Protein AF-A0A8X6WHA6-F1 (afdb_monomer_lite)

pLDDT: mean 70.82, std 17.51, range [34.38, 96.12]

Structure (mmCIF, N/CA/C/O backbone):
data_AF-A0A8X6WHA6-F1
#
_entry.id   AF-A0A8X6WHA6-F1
#
loop_
_atom_site.group_PDB
_atom_site.id
_atom_site.type_symbol
_atom_site.label_atom_id
_atom_site.label_alt_id
_atom_site.label_comp_id
_atom_site.label_asym_id
_atom_site.label_entity_id
_atom_site.label_seq_id
_atom_site.pdbx_PDB_ins_code
_atom_site.Cartn_x
_atom_site.Cartn_y
_atom_site.Cartn_z
_atom_site.occupancy
_atom_site.B_iso_or_equiv
_atom_site.auth_seq_id
_atom_site.auth_comp_id
_atom_site.auth_asym_id
_atom_site.auth_atom_id
_atom_site.pdbx_PDB_model_num
ATOM 1 N N . MET A 1 1 ? -2.204 -27.130 -0.408 1.00 68.62 1 MET A N 1
ATOM 2 C CA . MET A 1 1 ? -2.724 -26.772 0.927 1.00 68.62 1 MET A CA 1
ATOM 3 C C . MET A 1 1 ? -3.094 -25.310 0.851 1.00 68.62 1 MET A C 1
ATOM 5 O O . MET A 1 1 ? -2.222 -24.532 0.492 1.00 68.62 1 MET A O 1
ATOM 9 N N . ASP A 1 2 ? -4.360 -24.972 1.061 1.00 74.06 2 ASP A N 1
ATOM 10 C CA . ASP A 1 2 ? -4.860 -23.596 0.971 1.00 74.06 2 ASP A CA 1
ATOM 11 C C . ASP A 1 2 ? -5.959 -23.402 2.021 1.00 74.06 2 ASP A C 1
ATOM 13 O O . ASP A 1 2 ? -6.611 -24.383 2.404 1.00 74.06 2 ASP A O 1
ATOM 17 N N . ASP A 1 3 ? -6.143 -22.175 2.505 1.00 74.56 3 ASP A N 1
ATOM 18 C CA . ASP A 1 3 ? -7.215 -21.880 3.450 1.00 74.56 3 ASP A CA 1
ATOM 19 C C . ASP A 1 3 ? -8.581 -21.857 2.734 1.00 74.56 3 ASP A C 1
ATOM 21 O O . ASP A 1 3 ? -8.698 -21.665 1.524 1.00 74.56 3 ASP A O 1
ATOM 25 N N . ASN A 1 4 ? -9.658 -22.146 3.467 1.00 74.44 4 ASN A N 1
ATOM 26 C CA . ASN A 1 4 ? -11.012 -22.112 2.904 1.00 74.44 4 ASN A CA 1
ATOM 27 C C . ASN A 1 4 ? -11.624 -20.703 3.005 1.00 74.44 4 ASN A C 1
ATOM 29 O O . ASN A 1 4 ? -12.818 -20.553 3.284 1.00 74.44 4 ASN A O 1
ATOM 33 N N . VAL A 1 5 ? -10.806 -19.652 2.877 1.00 72.50 5 VAL A N 1
ATOM 34 C CA . VAL A 1 5 ? -11.294 -18.277 3.007 1.00 72.50 5 VAL A CA 1
ATOM 35 C C . VAL A 1 5 ? -12.061 -17.895 1.735 1.00 72.50 5 VAL A C 1
ATOM 37 O O . VAL A 1 5 ? -11.550 -18.065 0.628 1.00 72.50 5 VAL A O 1
ATOM 40 N N . PRO A 1 6 ? -13.287 -17.346 1.847 1.00 74.25 6 PRO A N 1
ATOM 41 C CA . PRO A 1 6 ? -14.060 -16.948 0.677 1.00 74.25 6 PRO A CA 1
ATOM 42 C C . PRO A 1 6 ? -13.332 -15.869 -0.136 1.00 74.25 6 PRO A C 1
ATOM 44 O O . PRO A 1 6 ? -13.200 -14.722 0.300 1.00 74.25 6 PRO A O 1
ATOM 47 N N . CYS A 1 7 ? -12.890 -16.221 -1.343 1.00 74.75 7 CYS A N 1
ATOM 48 C CA . CYS A 1 7 ? -12.322 -15.284 -2.305 1.00 74.75 7 CYS A CA 1
ATOM 49 C C . CYS A 1 7 ? -13.387 -14.896 -3.347 1.00 74.75 7 CYS A C 1
ATOM 51 O O . CYS A 1 7 ? -13.980 -15.783 -3.959 1.00 74.75 7 CYS A O 1
ATOM 53 N N . PRO A 1 8 ? -13.606 -13.600 -3.654 1.00 71.62 8 PRO A N 1
ATOM 54 C CA . PRO A 1 8 ? -14.528 -13.180 -4.719 1.00 71.62 8 PRO A CA 1
ATOM 55 C C . PRO A 1 8 ? -14.180 -13.714 -6.120 1.00 71.62 8 PRO A C 1
ATOM 57 O O . PRO A 1 8 ? -14.992 -13.616 -7.032 1.00 71.62 8 PRO A O 1
ATOM 60 N N . ARG A 1 9 ? -12.965 -14.249 -6.303 1.00 68.81 9 ARG A N 1
ATOM 61 C CA . ARG A 1 9 ? -12.469 -14.848 -7.552 1.00 68.81 9 ARG A CA 1
ATOM 62 C C . ARG A 1 9 ? -12.364 -16.377 -7.485 1.00 68.81 9 ARG A C 1
ATOM 64 O O . ARG A 1 9 ? -11.701 -16.955 -8.336 1.00 68.81 9 ARG A O 1
ATOM 71 N N . ALA A 1 10 ? -12.987 -17.011 -6.489 1.00 76.25 10 ALA A N 1
ATOM 72 C CA . ALA A 1 10 ? -12.868 -18.449 -6.241 1.00 76.25 10 ALA A CA 1
ATOM 73 C C . ALA A 1 10 ? -13.206 -19.307 -7.470 1.00 76.25 10 ALA A C 1
ATOM 75 O O . ALA A 1 10 ? -12.457 -20.221 -7.766 1.00 76.25 10 ALA A O 1
ATOM 76 N N . VAL A 1 11 ? -14.230 -18.939 -8.252 1.00 82.75 11 VAL A N 1
ATOM 77 C CA . VAL A 1 11 ? -14.666 -19.719 -9.428 1.00 82.75 11 VAL A CA 1
ATOM 78 C C . VAL A 1 11 ? -13.556 -19.876 -10.471 1.00 82.75 11 VAL A C 1
ATOM 80 O O . VAL A 1 11 ? -13.255 -20.982 -10.885 1.00 82.75 11 VAL A O 1
ATOM 83 N N . LEU A 1 12 ? -12.877 -18.783 -10.837 1.00 85.75 12 LEU A N 1
ATOM 84 C CA . LEU A 1 12 ? -11.779 -18.834 -11.813 1.00 85.75 12 LEU A CA 1
ATOM 85 C C . LEU A 1 12 ? -10.572 -19.626 -11.297 1.00 85.75 12 LEU A C 1
ATOM 87 O O . LEU A 1 12 ? -9.811 -20.181 -12.082 1.00 85.75 12 LEU A O 1
ATOM 91 N N . ILE A 1 13 ? -10.362 -19.613 -9.981 1.00 84.94 13 ILE A N 1
ATOM 92 C CA . ILE A 1 13 ? -9.273 -20.346 -9.337 1.00 84.94 13 ILE A CA 1
ATOM 93 C C . ILE A 1 13 ? -9.610 -21.837 -9.322 1.00 84.94 13 ILE A C 1
ATOM 95 O O . ILE A 1 13 ? -8.738 -22.640 -9.629 1.00 84.94 13 ILE A O 1
ATOM 99 N N . ASP A 1 14 ? -10.856 -22.202 -9.022 1.00 84.00 14 ASP A N 1
ATOM 100 C CA . ASP A 1 14 ? -11.317 -23.589 -9.049 1.00 84.00 14 ASP A CA 1
ATOM 101 C C . ASP A 1 14 ? -11.249 -24.164 -10.480 1.00 84.00 14 ASP A C 1
ATOM 103 O O . ASP A 1 14 ? -10.668 -25.234 -10.659 1.00 84.00 14 ASP A O 1
ATOM 107 N N . ASP A 1 15 ? -11.698 -23.413 -11.499 1.00 88.31 15 ASP A N 1
ATOM 108 C CA . ASP A 1 15 ? -11.577 -23.799 -12.918 1.00 88.31 15 ASP A CA 1
ATOM 109 C C . ASP A 1 15 ? -10.106 -24.020 -13.322 1.00 88.31 15 ASP A C 1
ATOM 111 O O . ASP A 1 15 ? -9.758 -25.000 -13.981 1.00 88.31 15 ASP A O 1
ATOM 115 N N . PHE A 1 16 ? -9.210 -23.119 -12.901 1.00 89.88 16 PHE A N 1
ATOM 116 C CA . PHE A 1 16 ? -7.776 -23.233 -13.170 1.00 89.88 16 PHE A CA 1
ATOM 117 C C . PHE A 1 16 ? -7.146 -24.448 -12.475 1.00 89.88 16 PHE A C 1
ATOM 119 O O . PHE A 1 16 ? -6.344 -25.158 -13.079 1.00 89.88 16 PHE A O 1
ATOM 126 N N . LEU A 1 17 ? -7.506 -24.704 -11.215 1.00 87.88 17 LEU A N 1
ATOM 127 C CA . LEU A 1 17 ? -7.004 -25.854 -10.460 1.00 87.88 17 LEU A CA 1
ATOM 128 C C . LEU A 1 17 ? -7.457 -27.181 -11.084 1.00 87.88 17 LEU A C 1
ATOM 130 O O . LEU A 1 17 ? -6.677 -28.136 -11.099 1.00 87.88 17 LEU A O 1
ATOM 134 N N . GLU A 1 18 ? -8.675 -27.232 -11.628 1.00 87.38 18 GLU A N 1
ATOM 135 C CA . GLU A 1 18 ? -9.189 -28.388 -12.367 1.00 87.38 18 GLU A CA 1
ATOM 136 C C . GLU A 1 18 ? -8.462 -28.572 -13.710 1.00 87.38 18 GLU A C 1
ATOM 138 O O . GLU A 1 18 ? -8.036 -29.684 -14.027 1.00 87.38 18 GLU A O 1
ATOM 143 N N . MET A 1 19 ? -8.226 -27.487 -14.459 1.00 91.62 19 MET A N 1
ATOM 144 C CA . MET A 1 19 ? -7.482 -27.518 -15.728 1.00 91.62 19 MET A CA 1
ATOM 145 C C . MET A 1 19 ? -6.023 -27.967 -15.567 1.00 91.62 19 MET A C 1
ATOM 147 O O . MET A 1 19 ? -5.525 -28.745 -16.380 1.00 91.62 19 MET A O 1
ATOM 151 N N . GLU A 1 20 ? -5.340 -27.500 -14.523 1.00 92.25 20 GLU A N 1
ATOM 152 C CA . GLU A 1 20 ? -3.955 -27.882 -14.207 1.00 92.25 20 GLU A CA 1
ATOM 153 C C . GLU A 1 20 ? -3.861 -29.239 -13.482 1.00 92.25 20 GLU A C 1
ATOM 155 O O . GLU A 1 20 ? -2.769 -29.685 -13.124 1.00 92.25 20 GLU A O 1
ATOM 160 N N . ASN A 1 21 ? -4.997 -29.916 -13.262 1.00 90.06 21 ASN A N 1
ATOM 161 C CA . ASN A 1 21 ? -5.089 -31.207 -12.578 1.00 90.06 21 ASN A CA 1
ATOM 162 C C . ASN A 1 21 ? -4.432 -31.196 -11.179 1.00 90.06 21 ASN A C 1
ATOM 164 O O . ASN A 1 21 ? -3.798 -32.165 -10.744 1.00 90.06 21 ASN A O 1
ATOM 168 N N . ILE A 1 22 ? -4.569 -30.078 -10.460 1.00 90.12 22 ILE A N 1
ATOM 169 C CA . ILE A 1 22 ? -4.027 -29.899 -9.113 1.00 90.12 22 ILE A CA 1
ATOM 170 C C . ILE A 1 22 ? -5.083 -30.347 -8.104 1.00 90.12 22 ILE A C 1
ATOM 172 O O . ILE A 1 22 ? -6.097 -29.684 -7.887 1.00 90.12 22 ILE A O 1
ATOM 176 N N . GLN A 1 23 ? -4.830 -31.468 -7.428 1.00 83.62 23 GLN A N 1
ATOM 177 C CA . GLN A 1 23 ? -5.747 -31.976 -6.413 1.00 83.62 23 GLN A CA 1
ATOM 178 C C . GLN A 1 23 ? -5.804 -31.043 -5.191 1.00 83.62 23 GLN A C 1
ATOM 180 O O . GLN A 1 23 ? -4.804 -30.818 -4.499 1.00 83.62 23 GLN A O 1
ATOM 185 N N . ARG A 1 24 ? -7.006 -30.554 -4.867 1.00 80.25 24 ARG A N 1
ATOM 186 C CA . ARG A 1 24 ? -7.265 -29.818 -3.625 1.00 80.25 24 ARG A CA 1
ATOM 187 C C . ARG A 1 24 ? -7.456 -30.801 -2.469 1.00 80.25 24 ARG A C 1
ATOM 189 O O . ARG A 1 24 ? -8.353 -31.638 -2.484 1.00 80.25 24 ARG A O 1
ATOM 196 N N . MET A 1 25 ? -6.612 -30.690 -1.448 1.00 79.94 25 MET A N 1
ATOM 197 C CA . MET A 1 25 ? -6.773 -31.438 -0.199 1.00 79.94 25 MET A CA 1
ATOM 198 C C . MET A 1 25 ? -7.878 -30.796 0.659 1.00 79.94 25 MET A C 1
ATOM 200 O O . MET A 1 25 ? -7.857 -29.571 0.816 1.00 79.94 25 MET A O 1
ATOM 204 N N . PRO A 1 26 ? -8.823 -31.571 1.231 1.00 74.31 26 PRO A N 1
ATOM 205 C CA . PRO A 1 26 ? -9.846 -31.027 2.120 1.00 74.31 26 PRO A CA 1
ATOM 206 C C . PRO A 1 26 ? -9.199 -30.512 3.413 1.00 74.31 26 PRO A C 1
ATOM 208 O O . PRO A 1 26 ? -8.500 -31.255 4.101 1.00 74.31 26 PRO A O 1
ATOM 211 N N . TRP A 1 27 ? -9.427 -29.237 3.735 1.00 79.75 27 TRP A N 1
ATOM 212 C CA . TRP A 1 27 ? -8.865 -28.587 4.920 1.00 79.75 27 TRP A CA 1
ATOM 213 C C . TRP A 1 27 ? -9.912 -28.437 6.030 1.00 79.75 27 TRP A C 1
ATOM 215 O O . TRP A 1 27 ? -11.016 -27.958 5.750 1.00 79.75 27 TRP A O 1
ATOM 225 N N . PRO A 1 28 ? -9.601 -28.799 7.287 1.00 76.31 28 PRO A N 1
ATOM 226 C CA . PRO A 1 28 ? -10.497 -28.537 8.406 1.00 76.31 28 PRO A CA 1
ATOM 227 C C . PRO A 1 28 ? -10.642 -27.027 8.656 1.00 76.31 28 PRO A C 1
ATOM 229 O O . PRO A 1 28 ? -9.675 -26.265 8.630 1.00 76.31 28 PRO A O 1
ATOM 232 N N . ALA A 1 29 ? -11.872 -26.572 8.904 1.00 74.38 29 ALA A N 1
ATOM 233 C CA . ALA A 1 29 ? -12.129 -25.178 9.254 1.00 74.38 29 ALA A CA 1
ATOM 234 C C . ALA A 1 29 ? -11.465 -24.823 10.601 1.00 74.38 29 ALA A C 1
ATOM 236 O O . ALA A 1 29 ? -11.501 -25.619 11.535 1.00 74.38 29 ALA A O 1
ATOM 237 N N . ASN A 1 30 ? -10.922 -23.605 10.714 1.00 72.62 30 ASN A N 1
ATOM 238 C CA . ASN A 1 30 ? -10.270 -23.066 11.920 1.00 72.62 30 ASN A CA 1
ATOM 239 C C . ASN A 1 30 ? -8.971 -23.767 12.368 1.00 72.62 30 ASN A C 1
ATOM 241 O O . ASN A 1 30 ? -8.644 -23.726 13.553 1.00 72.62 30 ASN A O 1
ATOM 245 N N . SER A 1 31 ? -8.197 -24.331 11.439 1.00 75.25 31 SER A N 1
ATOM 246 C CA . SER A 1 31 ? -6.861 -24.883 11.720 1.00 75.25 31 SER A CA 1
ATOM 247 C C . SER A 1 31 ? -5.744 -24.031 11.093 1.00 75.25 31 SER A C 1
ATOM 249 O O . SER A 1 31 ? -5.240 -24.379 10.021 1.00 75.25 31 SER A O 1
ATOM 251 N N . PRO A 1 32 ? -5.382 -22.879 11.700 1.00 70.56 32 PRO A N 1
ATOM 252 C CA . PRO A 1 32 ? -4.253 -22.059 11.250 1.00 70.56 32 PRO A CA 1
ATOM 253 C C . PRO A 1 32 ? -2.896 -22.700 11.582 1.00 70.56 32 PRO A C 1
ATOM 255 O O . PRO A 1 32 ? -1.907 -22.423 10.914 1.00 70.56 32 PRO A O 1
ATOM 258 N N . ASP A 1 33 ? -2.861 -23.585 12.578 1.00 76.88 33 ASP A N 1
ATOM 259 C CA . ASP A 1 33 ? -1.704 -24.375 13.010 1.00 76.88 33 ASP A CA 1
ATOM 260 C C . ASP A 1 33 ? -1.189 -25.324 11.924 1.00 76.88 33 ASP A C 1
ATOM 262 O O . ASP A 1 33 ? 0.009 -25.581 11.827 1.00 76.88 33 ASP A O 1
ATOM 266 N N . LEU A 1 34 ? -2.092 -25.810 11.077 1.00 74.44 34 LEU A N 1
ATOM 267 C CA . LEU A 1 34 ? -1.743 -26.682 9.968 1.00 74.44 34 LEU A CA 1
ATOM 268 C C . LEU A 1 34 ? -1.214 -25.887 8.752 1.00 74.44 34 LEU A C 1
ATOM 270 O O . LEU A 1 34 ? -0.564 -26.464 7.880 1.00 74.44 34 LEU A O 1
ATOM 274 N N . ASN A 1 35 ? -1.445 -24.569 8.663 1.00 78.19 35 ASN A N 1
ATOM 275 C CA . ASN A 1 35 ? -1.039 -23.786 7.496 1.00 78.19 35 ASN A CA 1
ATOM 276 C C . ASN A 1 35 ? 0.436 -23.376 7.607 1.00 78.19 35 ASN A C 1
ATOM 278 O O . ASN A 1 35 ? 0.794 -22.445 8.328 1.00 78.19 35 ASN A O 1
ATOM 282 N N . HIS A 1 36 ? 1.305 -24.029 6.832 1.00 77.62 36 HIS A N 1
ATOM 283 C CA . HIS A 1 36 ? 2.740 -23.724 6.822 1.00 77.62 36 HIS A CA 1
ATOM 284 C C . HIS A 1 36 ? 3.038 -22.250 6.485 1.00 77.62 36 HIS A C 1
ATOM 286 O O . HIS A 1 36 ? 4.057 -21.720 6.923 1.00 77.62 36 HIS A O 1
ATOM 292 N N . ILE A 1 37 ? 2.152 -21.573 5.742 1.00 82.19 37 ILE A N 1
ATOM 293 C CA . ILE A 1 37 ? 2.292 -20.149 5.409 1.00 82.19 37 ILE A CA 1
ATOM 294 C C . ILE A 1 37 ? 2.153 -19.273 6.664 1.00 82.19 37 ILE A C 1
ATOM 296 O O . ILE A 1 37 ? 2.946 -18.351 6.842 1.00 82.19 37 ILE A O 1
ATOM 300 N N . GLU A 1 38 ? 1.211 -19.575 7.563 1.00 83.00 38 GLU A N 1
ATOM 301 C CA . GLU A 1 38 ? 1.034 -18.834 8.824 1.00 83.00 38 GLU A CA 1
ATOM 302 C C . GLU A 1 38 ? 2.270 -18.964 9.721 1.00 83.00 38 GLU A C 1
ATOM 304 O O . GLU A 1 38 ? 2.753 -17.974 10.267 1.00 83.00 38 GLU A O 1
ATOM 309 N N . HIS A 1 39 ? 2.873 -20.156 9.778 1.00 82.12 39 HIS A N 1
ATOM 310 C CA . HIS A 1 39 ? 4.111 -20.362 10.531 1.00 82.12 39 HIS A CA 1
ATOM 311 C C . HIS A 1 39 ? 5.283 -19.531 9.975 1.00 82.12 39 HIS A C 1
ATOM 313 O O . HIS A 1 39 ? 6.073 -18.963 10.733 1.00 82.12 39 HIS A O 1
ATOM 319 N N . VAL A 1 40 ? 5.379 -19.399 8.646 1.00 84.94 40 VAL A N 1
ATOM 320 C CA . VAL A 1 40 ? 6.369 -18.521 8.001 1.00 84.94 40 VAL A CA 1
ATOM 321 C C . VAL A 1 40 ? 6.109 -17.051 8.343 1.00 84.94 40 VAL A C 1
ATOM 323 O O . VAL A 1 40 ? 7.059 -16.316 8.633 1.00 84.94 40 VAL A O 1
ATOM 326 N N . TRP A 1 41 ? 4.846 -16.617 8.369 1.00 86.62 41 TRP A N 1
ATOM 327 C CA . TRP A 1 41 ? 4.488 -15.260 8.789 1.00 86.62 41 TRP A CA 1
ATOM 328 C C . TRP A 1 41 ? 4.810 -14.989 10.256 1.00 86.62 41 TRP A C 1
ATOM 330 O O . TRP A 1 41 ? 5.290 -13.897 10.559 1.00 86.62 41 TRP A O 1
ATOM 340 N N . ASP A 1 42 ? 4.615 -15.954 11.153 1.00 82.62 42 ASP A N 1
ATOM 341 C CA . ASP A 1 42 ? 4.970 -15.817 12.568 1.00 82.62 42 ASP A CA 1
ATOM 342 C C . ASP A 1 42 ? 6.485 -15.709 12.772 1.00 82.62 42 ASP A C 1
ATOM 344 O O . ASP A 1 42 ? 6.944 -14.873 13.559 1.00 82.62 42 ASP A O 1
ATOM 348 N N . MET A 1 43 ? 7.283 -16.494 12.039 1.00 83.06 43 MET A N 1
ATOM 349 C CA . MET A 1 43 ? 8.746 -16.364 12.052 1.00 83.06 43 MET A CA 1
ATOM 350 C C . MET A 1 43 ? 9.190 -14.983 11.547 1.00 83.06 43 MET A C 1
ATOM 352 O O . MET A 1 43 ? 10.019 -14.322 12.176 1.00 83.06 43 MET A O 1
ATOM 356 N N . LEU A 1 44 ? 8.597 -14.503 10.452 1.00 84.38 44 LEU A N 1
ATOM 357 C CA . LEU A 1 44 ? 8.911 -13.192 9.873 1.00 84.38 44 LEU A CA 1
ATOM 358 C C . LEU A 1 44 ? 8.386 -12.020 10.730 1.00 84.38 44 LEU A C 1
ATOM 360 O O . LEU A 1 44 ? 8.985 -10.943 10.795 1.00 84.38 44 LEU A O 1
ATOM 364 N N . GLY A 1 45 ? 7.256 -12.204 11.407 1.00 78.69 45 GLY A N 1
ATOM 365 C CA . GLY A 1 45 ? 6.671 -11.229 12.323 1.00 78.69 45 GLY A CA 1
ATOM 366 C C . GLY A 1 45 ? 7.551 -11.005 13.549 1.00 78.69 45 GLY A C 1
ATOM 367 O O . GLY A 1 45 ? 7.743 -9.861 13.968 1.00 78.69 45 GLY A O 1
ATOM 368 N N . GLN A 1 46 ? 8.163 -12.072 14.067 1.00 69.56 46 GLN A N 1
ATOM 369 C CA . GLN A 1 46 ? 9.104 -12.003 15.185 1.00 69.56 46 GLN A CA 1
ATOM 370 C C . GLN A 1 46 ? 10.393 -11.249 14.819 1.00 69.56 46 GLN A C 1
ATOM 372 O O . GLN A 1 46 ? 10.852 -10.419 15.606 1.00 69.56 46 GLN A O 1
ATOM 377 N N . THR A 1 47 ? 10.932 -11.424 13.606 1.00 59.91 47 THR A N 1
ATOM 378 C CA . THR A 1 47 ? 12.120 -10.667 13.158 1.00 59.91 47 THR A CA 1
ATOM 379 C C . THR A 1 47 ? 11.842 -9.173 12.988 1.00 59.91 47 THR A C 1
ATOM 381 O O . THR A 1 47 ? 12.708 -8.344 13.255 1.00 59.91 47 THR A O 1
ATOM 384 N N . ASN A 1 48 ? 10.620 -8.813 12.589 1.00 59.62 48 ASN A N 1
ATOM 385 C CA . ASN A 1 48 ? 10.220 -7.420 12.371 1.00 59.62 48 ASN A CA 1
ATOM 386 C C . ASN A 1 48 ? 9.819 -6.686 13.660 1.00 59.62 48 ASN A C 1
ATOM 388 O O . ASN A 1 48 ? 9.739 -5.456 13.661 1.00 59.62 48 ASN A O 1
ATOM 392 N N . CYS A 1 49 ? 9.564 -7.421 14.746 1.00 49.81 49 CYS A N 1
ATOM 393 C CA . CYS A 1 49 ? 9.239 -6.859 16.056 1.00 49.81 49 CYS A CA 1
ATOM 394 C C . CYS A 1 49 ? 10.458 -6.770 16.998 1.00 49.81 49 CYS A C 1
ATOM 396 O O . CYS A 1 49 ? 10.337 -6.243 18.104 1.00 49.81 49 CYS A O 1
ATOM 398 N N . SER A 1 50 ? 11.638 -7.226 16.559 1.00 50.72 50 SER A N 1
ATOM 399 C CA . SER A 1 50 ? 12.901 -7.045 17.281 1.00 50.72 50 SER A CA 1
ATOM 400 C C . SER A 1 50 ? 13.465 -5.635 17.044 1.00 50.72 50 SER A C 1
ATOM 402 O O . SER A 1 50 ? 13.665 -5.246 15.889 1.00 50.72 50 SER A O 1
ATOM 404 N N . PRO A 1 51 ? 13.800 -4.855 18.090 1.00 51.59 51 PRO A N 1
ATOM 405 C CA . PRO A 1 51 ? 14.650 -3.682 17.937 1.00 51.59 51 PRO A CA 1
ATOM 406 C C . PRO A 1 51 ? 16.005 -4.151 17.394 1.00 51.59 51 PRO A C 1
ATOM 408 O O . PRO A 1 51 ? 16.747 -4.859 18.069 1.00 51.59 51 PRO A O 1
ATOM 411 N N . PHE A 1 52 ? 16.309 -3.817 16.143 1.00 43.78 52 PHE A N 1
ATOM 412 C CA . PHE A 1 52 ? 17.589 -4.123 15.509 1.00 43.78 52 PHE A CA 1
ATOM 413 C C . PHE A 1 52 ? 18.756 -3.556 16.339 1.00 43.78 52 PHE A C 1
ATOM 415 O O . PHE A 1 52 ? 18.940 -2.341 16.401 1.00 43.78 52 PHE A O 1
ATOM 422 N N . ALA A 1 53 ? 19.595 -4.425 16.905 1.00 49.25 53 ALA A N 1
ATOM 423 C CA . ALA A 1 53 ? 21.002 -4.115 17.131 1.00 49.25 53 ALA A CA 1
ATOM 424 C C . ALA A 1 53 ? 21.779 -4.643 15.912 1.00 49.25 53 ALA A C 1
ATOM 426 O O . ALA A 1 53 ? 21.714 -5.841 15.634 1.00 49.25 53 ALA A O 1
ATOM 427 N N . PRO A 1 54 ? 22.482 -3.799 15.137 1.00 50.12 54 PRO A N 1
ATOM 428 C CA . PRO A 1 54 ? 23.261 -4.289 14.012 1.00 50.12 54 PRO A CA 1
ATOM 429 C C . PRO A 1 54 ? 24.519 -4.992 14.532 1.00 50.12 54 PRO A C 1
ATOM 431 O O . PRO A 1 54 ? 25.486 -4.353 14.954 1.00 50.12 54 PRO A O 1
ATOM 434 N N . THR A 1 55 ? 24.522 -6.322 14.473 1.00 43.56 55 THR A N 1
ATOM 435 C CA . THR A 1 55 ? 25.732 -7.129 14.630 1.00 43.56 55 THR A CA 1
ATOM 436 C C . THR A 1 55 ? 26.684 -6.786 13.485 1.00 43.56 55 THR A C 1
ATOM 438 O O . THR A 1 55 ? 26.488 -7.198 12.343 1.00 43.56 55 THR A O 1
ATOM 441 N N . LYS A 1 56 ? 27.719 -5.990 13.779 1.00 43.75 56 LYS A N 1
ATOM 442 C CA . LYS A 1 56 ? 28.848 -5.766 12.871 1.00 43.75 56 LYS A CA 1
ATOM 443 C C . LYS A 1 56 ? 29.552 -7.101 12.623 1.00 43.75 56 LYS A C 1
ATOM 445 O O . LYS A 1 56 ? 30.336 -7.543 13.461 1.00 43.75 56 LYS A O 1
ATOM 450 N N . LEU A 1 57 ? 29.328 -7.706 11.461 1.00 44.03 57 LEU A N 1
ATOM 451 C CA . LEU A 1 57 ? 30.245 -8.707 10.926 1.00 44.03 57 LEU A CA 1
ATOM 452 C C . LEU A 1 57 ? 31.554 -7.993 10.565 1.00 44.03 57 LEU A C 1
ATOM 454 O O . LEU A 1 57 ? 31.607 -7.182 9.642 1.00 44.03 57 LEU A O 1
ATOM 458 N N . ARG A 1 58 ? 32.601 -8.249 11.351 1.00 37.47 58 ARG A N 1
ATOM 459 C CA . ARG A 1 58 ? 33.978 -7.867 11.036 1.00 37.47 58 ARG A CA 1
ATOM 460 C C . ARG A 1 58 ? 34.564 -8.983 10.179 1.00 37.47 58 ARG A C 1
ATOM 462 O O . ARG A 1 58 ? 34.860 -10.047 10.712 1.00 37.47 58 ARG A O 1
ATOM 469 N N . TYR A 1 59 ? 34.720 -8.765 8.877 1.00 34.38 59 TYR A N 1
ATOM 470 C CA . TYR A 1 59 ? 35.605 -9.614 8.087 1.00 34.38 59 TYR A CA 1
ATOM 471 C C . TYR A 1 59 ? 37.049 -9.173 8.337 1.00 34.38 59 TYR A C 1
ATOM 473 O O . TYR A 1 59 ? 37.386 -7.989 8.312 1.00 34.38 59 TYR A O 1
ATOM 481 N N . ARG A 1 60 ? 37.873 -10.162 8.665 1.00 34.38 60 ARG A N 1
ATOM 482 C CA . ARG A 1 60 ? 39.315 -10.078 8.849 1.00 34.38 60 ARG A CA 1
ATOM 483 C C . ARG A 1 60 ? 39.949 -10.300 7.480 1.00 34.38 60 ARG A C 1
ATOM 485 O O . ARG A 1 60 ? 39.933 -11.422 6.988 1.00 34.38 60 ARG A O 1
ATOM 492 N N . THR A 1 61 ? 40.436 -9.238 6.853 1.00 41.16 61 THR A N 1
ATOM 493 C CA . THR A 1 61 ? 41.250 -9.346 5.640 1.00 41.16 61 THR A CA 1
ATOM 494 C C . THR A 1 61 ? 42.677 -9.650 6.081 1.00 41.16 61 THR A C 1
ATOM 496 O O . THR A 1 61 ? 43.382 -8.753 6.528 1.00 41.16 61 THR A O 1
ATOM 499 N N . GLU A 1 62 ? 43.072 -10.920 6.033 1.00 40.56 62 GLU A N 1
ATOM 500 C CA . GLU A 1 62 ? 44.488 -11.286 6.038 1.00 40.56 62 GLU A CA 1
ATOM 501 C C . GLU A 1 62 ? 45.030 -11.043 4.625 1.00 40.56 62 GLU A C 1
ATOM 503 O O . GLU A 1 62 ? 44.451 -11.491 3.632 1.00 40.56 62 GLU A O 1
ATOM 508 N N . GLU A 1 63 ? 46.106 -10.268 4.546 1.00 49.09 63 GLU A N 1
ATOM 509 C CA . GLU A 1 63 ? 46.815 -9.953 3.315 1.00 49.09 63 GLU A CA 1
ATOM 510 C C . GLU A 1 63 ? 47.496 -11.206 2.751 1.00 49.09 63 GLU A C 1
ATOM 512 O O . GLU A 1 63 ? 48.311 -11.845 3.414 1.00 49.09 63 GLU A O 1
ATOM 517 N N . SER A 1 64 ? 47.214 -11.533 1.489 1.00 41.88 64 SER A N 1
ATOM 518 C CA . SER A 1 64 ? 48.004 -12.487 0.714 1.00 41.88 64 SER A CA 1
ATOM 519 C C . SER A 1 64 ? 48.585 -11.794 -0.519 1.00 41.88 64 SER A C 1
ATOM 521 O O . SER A 1 64 ? 47.884 -11.545 -1.497 1.00 41.88 64 SER A O 1
ATOM 523 N N . SER A 1 65 ? 49.872 -11.465 -0.392 1.00 46.19 65 SER A N 1
ATOM 524 C CA . SER A 1 65 ? 50.909 -11.195 -1.401 1.00 46.19 65 SER A CA 1
ATOM 525 C C . SER A 1 65 ? 50.504 -11.273 -2.892 1.00 46.19 65 SER A C 1
ATOM 527 O O . SER A 1 65 ? 50.089 -12.340 -3.357 1.00 46.19 65 SER A O 1
ATOM 529 N N . PRO A 1 66 ? 50.705 -10.201 -3.689 1.00 42.88 66 PRO A N 1
ATOM 530 C CA . PRO A 1 66 ? 50.474 -10.244 -5.126 1.00 42.88 66 PRO A CA 1
ATOM 531 C C . PRO A 1 66 ? 51.648 -10.938 -5.831 1.00 42.88 66 PRO A C 1
ATOM 533 O O . PRO A 1 66 ? 52.761 -10.421 -5.901 1.00 42.88 66 PRO A O 1
ATOM 536 N N . ARG A 1 67 ? 51.384 -12.129 -6.375 1.00 39.81 67 ARG A N 1
ATOM 537 C CA . ARG A 1 67 ? 52.257 -12.802 -7.341 1.00 39.81 67 ARG A CA 1
ATOM 538 C C . ARG A 1 67 ? 52.209 -12.006 -8.652 1.00 39.81 67 ARG A C 1
ATOM 540 O O . ARG A 1 67 ? 51.146 -11.908 -9.259 1.00 39.81 67 ARG A O 1
ATOM 547 N N . SER A 1 68 ? 53.347 -11.432 -9.047 1.00 45.22 68 SER A N 1
ATOM 548 C CA . SER A 1 68 ? 53.542 -10.691 -10.298 1.00 45.22 68 SER A CA 1
ATOM 549 C C . SER A 1 68 ? 52.974 -11.451 -11.498 1.00 45.22 68 SER A C 1
ATOM 551 O O . SER A 1 68 ? 53.371 -12.585 -11.763 1.00 45.22 68 SER A O 1
ATOM 553 N N . LEU A 1 69 ? 52.045 -10.817 -12.211 1.00 50.69 69 LEU A N 1
ATOM 554 C CA . LEU A 1 69 ? 51.640 -11.215 -13.552 1.00 50.69 69 LEU A CA 1
ATOM 555 C C . LEU A 1 69 ? 52.496 -10.417 -14.533 1.00 50.69 69 LEU A C 1
ATOM 557 O O . LEU A 1 69 ? 52.396 -9.193 -14.592 1.00 50.69 69 LEU A O 1
ATOM 561 N N . GLU A 1 70 ? 53.358 -11.124 -15.256 1.00 58.22 70 GLU A N 1
ATOM 562 C CA . GLU A 1 70 ? 54.068 -10.588 -16.415 1.00 58.22 70 GLU A CA 1
ATOM 563 C C . GLU A 1 70 ? 53.051 -10.153 -17.490 1.00 58.22 70 GLU A C 1
ATOM 565 O O . GLU A 1 70 ? 52.078 -10.881 -17.732 1.00 58.22 70 GLU A O 1
ATOM 570 N N . PRO A 1 71 ? 53.234 -8.987 -18.134 1.00 47.62 71 PRO A N 1
ATOM 571 C CA . PRO A 1 71 ? 52.350 -8.523 -19.197 1.00 47.62 71 PRO A CA 1
ATOM 572 C C . PRO A 1 71 ? 52.394 -9.454 -20.415 1.00 47.62 71 PRO A C 1
ATOM 574 O O . PRO A 1 71 ? 53.449 -9.705 -20.991 1.00 47.62 71 PRO A O 1
ATOM 577 N N . PHE A 1 72 ? 51.231 -9.947 -20.841 1.00 42.44 72 PHE A N 1
ATOM 578 C CA . PHE A 1 72 ? 51.087 -10.581 -22.148 1.00 42.44 72 PHE A CA 1
ATOM 579 C C . PHE A 1 72 ? 51.172 -9.505 -23.238 1.00 42.44 72 PHE A C 1
ATOM 581 O O . PHE A 1 72 ? 50.323 -8.618 -23.307 1.00 42.44 72 PHE A O 1
ATOM 588 N N . GLU A 1 73 ? 52.192 -9.603 -24.088 1.00 51.12 73 GLU A N 1
ATOM 589 C CA . GLU A 1 73 ? 52.353 -8.814 -25.313 1.00 51.12 73 GLU A CA 1
ATOM 590 C C . GLU A 1 73 ? 51.190 -9.094 -26.288 1.00 51.12 73 GLU A C 1
ATOM 592 O O . GLU A 1 73 ? 51.007 -10.246 -26.708 1.00 51.12 73 GLU A O 1
ATOM 597 N N . PRO A 1 74 ? 50.392 -8.088 -26.691 1.00 47.53 74 PRO A N 1
ATOM 598 C CA . PRO A 1 74 ? 49.381 -8.287 -27.715 1.00 47.53 74 PRO A CA 1
ATOM 599 C C . PRO A 1 74 ? 50.058 -8.366 -29.086 1.00 47.53 74 PRO A C 1
ATOM 601 O O . PRO A 1 74 ? 50.584 -7.390 -29.618 1.00 47.53 74 PRO A O 1
ATOM 604 N N . THR A 1 75 ? 50.024 -9.563 -29.669 1.00 43.75 75 THR A N 1
ATOM 605 C 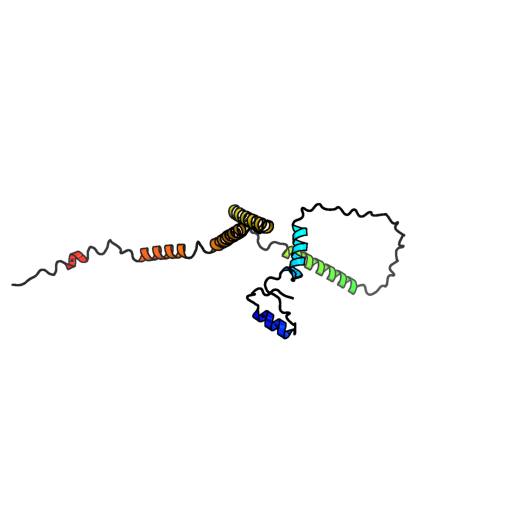CA . THR A 1 75 ? 50.459 -9.807 -31.045 1.00 43.75 75 THR A CA 1
ATOM 606 C C . THR A 1 75 ? 49.571 -9.009 -32.000 1.00 43.75 75 THR A C 1
ATOM 608 O O . THR A 1 75 ? 48.362 -9.227 -32.092 1.00 43.75 75 THR A O 1
ATOM 611 N N . THR A 1 76 ? 50.183 -8.063 -32.705 1.00 40.53 76 THR A N 1
ATOM 612 C CA . THR A 1 76 ? 49.577 -7.232 -33.741 1.00 40.53 76 THR A CA 1
ATOM 613 C C . THR A 1 76 ? 49.244 -8.076 -34.971 1.00 40.53 76 THR A C 1
ATOM 615 O O . THR A 1 76 ? 50.074 -8.294 -35.849 1.00 40.53 76 THR A O 1
ATOM 618 N N . HIS A 1 77 ? 47.996 -8.534 -35.063 1.00 42.81 77 HIS A N 1
ATOM 619 C CA . HIS A 1 77 ? 47.420 -8.958 -36.335 1.00 42.81 77 HIS A CA 1
ATOM 620 C C . HIS A 1 77 ? 46.825 -7.732 -37.032 1.00 42.81 77 HIS A C 1
ATOM 622 O O . HIS A 1 77 ? 45.753 -7.244 -36.683 1.00 42.81 77 HIS A O 1
ATOM 628 N N . SER A 1 78 ? 47.559 -7.214 -38.014 1.00 54.97 78 SER A N 1
ATOM 629 C CA . SER A 1 78 ? 47.114 -6.197 -38.963 1.00 54.97 78 SER A CA 1
ATOM 630 C C . SER A 1 78 ? 45.991 -6.756 -39.844 1.00 54.97 78 SER A C 1
ATOM 632 O O . SER A 1 78 ? 46.233 -7.340 -40.898 1.00 54.97 78 SER A O 1
ATOM 634 N N . SER A 1 79 ? 44.746 -6.576 -39.401 1.00 52.47 79 SER A N 1
ATOM 635 C CA . SER A 1 79 ? 43.534 -6.889 -40.163 1.00 52.47 79 SER A CA 1
ATOM 63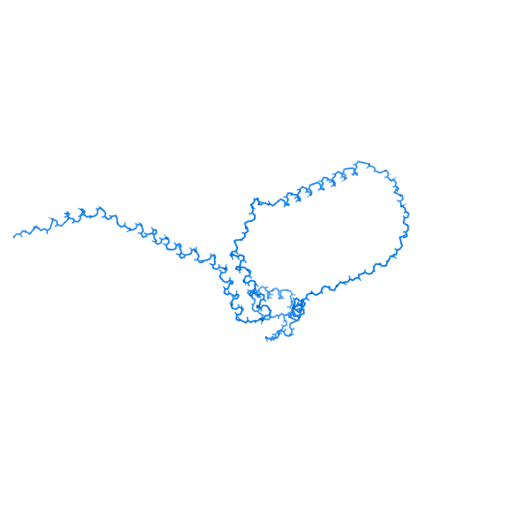6 C C . SER A 1 79 ? 42.715 -5.614 -40.360 1.00 52.47 79 SER A C 1
ATOM 638 O O . SER A 1 79 ? 42.304 -4.994 -39.385 1.00 52.47 79 SER A O 1
ATOM 640 N N . SER A 1 80 ? 42.561 -5.216 -41.629 1.00 54.81 80 SER A N 1
ATOM 641 C CA . SER A 1 80 ? 41.640 -4.196 -42.171 1.00 54.81 80 SER A CA 1
ATOM 642 C C . SER A 1 80 ? 41.131 -3.141 -41.172 1.00 54.81 80 SER A C 1
ATOM 644 O O . SER A 1 80 ? 40.072 -3.269 -40.564 1.00 54.81 80 SER A O 1
ATOM 646 N N . HIS A 1 81 ? 41.889 -2.050 -41.062 1.00 57.84 81 HIS A N 1
ATOM 647 C CA . HIS A 1 81 ? 41.691 -0.915 -40.150 1.00 57.84 81 HIS A CA 1
ATOM 648 C C . HIS A 1 81 ? 40.403 -0.087 -40.372 1.00 57.84 81 HIS A C 1
ATOM 650 O O . HIS A 1 81 ? 40.210 0.891 -39.679 1.00 57.84 81 HIS A O 1
ATOM 656 N N . SER A 1 82 ? 39.530 -0.433 -41.325 1.00 62.47 82 SER A N 1
ATOM 657 C CA . SER A 1 82 ? 38.341 0.378 -41.654 1.00 62.47 82 SER A CA 1
ATOM 658 C C . SER A 1 82 ? 37.094 -0.050 -40.876 1.00 62.47 82 SER A C 1
ATOM 660 O O . SER A 1 82 ? 36.376 0.788 -40.347 1.00 62.47 82 SER A O 1
ATOM 662 N N . ASP A 1 83 ? 36.846 -1.358 -40.768 1.00 64.94 83 ASP A N 1
ATOM 663 C CA . ASP A 1 83 ? 35.597 -1.867 -40.182 1.00 64.94 83 ASP A CA 1
ATOM 664 C C . ASP A 1 83 ? 35.597 -1.789 -38.644 1.00 64.94 83 ASP A C 1
ATOM 666 O O . ASP A 1 83 ? 34.544 -1.699 -38.013 1.00 64.94 83 ASP A O 1
ATOM 670 N N . ASN A 1 84 ? 36.786 -1.809 -38.027 1.00 71.25 84 ASN A N 1
ATOM 671 C CA . ASN A 1 84 ? 36.939 -1.632 -36.581 1.00 71.25 84 ASN A CA 1
ATOM 672 C C . ASN A 1 84 ? 36.685 -0.176 -36.168 1.00 71.25 84 ASN A C 1
ATOM 674 O O . ASN A 1 84 ? 35.988 0.055 -35.182 1.00 71.25 84 ASN A O 1
ATOM 678 N N . ASP A 1 85 ? 37.154 0.790 -36.963 1.00 78.31 85 ASP A N 1
ATOM 679 C CA . ASP A 1 85 ? 36.892 2.214 -36.736 1.00 78.31 85 ASP A CA 1
ATOM 680 C C . ASP A 1 85 ? 35.387 2.511 -36.836 1.00 78.31 85 ASP A C 1
ATOM 682 O O . ASP A 1 85 ? 34.825 3.217 -35.996 1.00 78.31 85 ASP A O 1
ATOM 686 N N . ASP A 1 86 ? 34.694 1.908 -37.805 1.00 85.00 86 ASP A N 1
ATOM 687 C CA . ASP A 1 86 ? 33.240 2.034 -37.951 1.00 85.00 86 ASP A CA 1
ATOM 688 C C . ASP A 1 86 ? 32.474 1.433 -36.762 1.00 85.00 86 ASP A C 1
ATOM 690 O O . ASP A 1 86 ? 31.481 2.013 -36.299 1.00 85.00 86 ASP A O 1
ATOM 694 N N . LEU A 1 87 ? 32.948 0.305 -36.222 1.00 86.50 87 LEU A N 1
ATOM 695 C CA . LEU A 1 87 ? 32.385 -0.304 -35.017 1.00 86.50 87 LEU A CA 1
ATOM 696 C C . LEU A 1 87 ? 32.586 0.596 -33.791 1.00 86.50 87 LEU A C 1
ATOM 698 O O . LEU A 1 87 ? 31.638 0.827 -33.037 1.00 86.50 87 LEU A O 1
ATOM 702 N N . GLU A 1 88 ? 33.784 1.146 -33.600 1.00 88.06 88 GLU A N 1
ATOM 703 C CA . GLU A 1 88 ? 34.079 2.068 -32.499 1.00 88.06 88 GLU A CA 1
ATOM 704 C C . GLU A 1 88 ? 33.245 3.355 -32.594 1.00 88.06 88 GLU A C 1
ATOM 706 O O . GLU A 1 88 ? 32.682 3.826 -31.597 1.00 88.06 88 GLU A O 1
ATOM 711 N N . ILE A 1 89 ? 33.069 3.885 -33.807 1.00 90.44 89 ILE A N 1
ATOM 712 C CA . ILE A 1 89 ? 32.195 5.030 -34.076 1.00 90.44 89 ILE A CA 1
ATOM 713 C C . ILE A 1 89 ? 30.732 4.686 -33.759 1.00 90.44 89 ILE A C 1
ATOM 715 O O . ILE A 1 89 ? 30.031 5.506 -33.153 1.00 90.44 89 ILE A O 1
ATOM 719 N N . ALA A 1 90 ? 30.256 3.496 -34.133 1.00 92.12 90 ALA A N 1
ATOM 720 C CA . ALA A 1 90 ? 28.895 3.047 -33.842 1.00 92.12 90 ALA A CA 1
ATOM 721 C C . ALA A 1 90 ? 28.651 2.882 -32.333 1.00 92.12 90 ALA A C 1
ATOM 723 O O . ALA A 1 90 ? 27.621 3.335 -31.825 1.00 92.12 90 ALA A O 1
ATOM 724 N N . ILE A 1 91 ? 29.614 2.307 -31.606 1.00 93.06 91 ILE A N 1
ATOM 725 C CA . ILE A 1 91 ? 29.562 2.157 -30.145 1.00 93.06 91 ILE A CA 1
ATOM 726 C C . ILE A 1 91 ? 29.482 3.528 -29.472 1.00 93.06 91 ILE A C 1
ATOM 728 O O . ILE A 1 91 ? 28.621 3.745 -28.614 1.00 93.06 91 ILE A O 1
ATOM 732 N N . ARG A 1 92 ? 30.326 4.480 -29.889 1.00 94.25 92 ARG A N 1
ATOM 733 C CA . ARG A 1 92 ? 30.322 5.839 -29.334 1.00 94.25 92 ARG A CA 1
ATOM 734 C C . ARG A 1 92 ? 28.982 6.543 -29.559 1.00 94.25 92 ARG A C 1
ATOM 736 O O . ARG A 1 92 ? 28.416 7.081 -28.611 1.00 94.25 92 ARG A O 1
ATOM 743 N N . ARG A 1 93 ? 28.440 6.481 -30.781 1.00 94.81 93 ARG A N 1
ATOM 744 C CA . ARG A 1 93 ? 27.132 7.076 -31.123 1.00 94.81 93 ARG A CA 1
ATOM 745 C C . ARG A 1 93 ? 25.989 6.464 -30.318 1.00 94.81 93 ARG A C 1
ATOM 747 O O . ARG A 1 93 ? 25.102 7.178 -29.862 1.00 94.81 93 ARG A O 1
ATOM 754 N N . LEU A 1 94 ? 26.002 5.145 -30.125 1.00 95.69 94 LEU A N 1
ATOM 755 C CA . LEU A 1 94 ? 25.001 4.477 -29.297 1.00 95.69 94 LEU A CA 1
ATOM 756 C C . LEU A 1 94 ? 25.103 4.928 -27.832 1.00 95.69 94 LEU A C 1
ATOM 758 O O . LEU A 1 94 ? 24.078 5.194 -27.207 1.00 95.69 94 LEU A O 1
ATOM 762 N N . GLY A 1 95 ? 26.323 5.054 -27.302 1.00 95.94 95 GLY A N 1
ATOM 763 C CA . GLY A 1 95 ? 26.568 5.572 -25.955 1.00 95.94 95 GLY A CA 1
ATOM 764 C C . GLY A 1 95 ? 26.056 7.003 -25.767 1.00 95.94 95 GLY A C 1
ATOM 765 O O . GLY A 1 95 ? 25.374 7.285 -24.780 1.00 95.94 95 GLY A O 1
ATOM 766 N N . GLU A 1 96 ? 26.313 7.878 -26.742 1.00 95.75 96 GLU A N 1
ATOM 767 C CA . GLU A 1 96 ? 25.801 9.253 -26.781 1.00 95.75 96 GLU A CA 1
ATOM 768 C C . GLU A 1 96 ? 24.265 9.263 -26.776 1.00 95.75 96 GLU A C 1
ATOM 770 O O . GLU A 1 96 ? 23.668 9.833 -25.862 1.00 95.75 96 GLU A O 1
ATOM 775 N N . ASN A 1 97 ? 23.624 8.513 -27.676 1.00 96.12 97 ASN A N 1
ATOM 776 C CA . ASN A 1 97 ? 22.162 8.426 -27.759 1.00 96.12 97 ASN A CA 1
ATOM 777 C C . ASN A 1 97 ? 21.519 7.919 -26.458 1.00 96.12 97 ASN A C 1
ATOM 779 O O . ASN A 1 97 ? 20.501 8.451 -26.013 1.00 96.12 97 ASN A O 1
ATOM 783 N N . ILE A 1 98 ? 22.100 6.892 -25.828 1.00 94.44 98 ILE A N 1
ATOM 784 C CA . ILE A 1 98 ? 21.596 6.363 -24.553 1.00 94.44 98 ILE A CA 1
ATOM 785 C C . ILE A 1 98 ? 21.744 7.414 -23.449 1.00 94.44 98 ILE A C 1
ATOM 787 O O . ILE A 1 98 ? 20.825 7.595 -22.647 1.00 94.44 98 ILE A O 1
ATOM 791 N N . SER A 1 99 ? 22.877 8.119 -23.402 1.00 94.31 99 SER A N 1
ATOM 792 C CA . SER A 1 99 ? 23.110 9.162 -22.401 1.00 94.31 99 SER A CA 1
ATOM 793 C C . SER A 1 99 ? 22.137 10.335 -22.555 1.00 94.31 99 SER A C 1
ATOM 795 O O . SER A 1 99 ? 21.570 10.799 -21.564 1.00 94.31 99 SER A O 1
ATOM 797 N N . GLU A 1 100 ? 21.864 10.752 -23.791 1.00 93.19 100 GLU A N 1
ATOM 798 C CA . GLU A 1 100 ? 20.914 11.816 -24.110 1.00 93.19 100 GLU A CA 1
ATOM 799 C C . GLU A 1 100 ? 19.486 11.409 -23.746 1.00 93.19 100 GLU A C 1
ATOM 801 O O . GLU A 1 100 ? 18.795 12.158 -23.050 1.00 93.19 100 GLU A O 1
ATOM 806 N N . ALA A 1 101 ? 19.080 10.191 -24.113 1.00 92.12 101 ALA A N 1
ATOM 807 C CA . ALA A 1 101 ? 17.775 9.641 -23.762 1.00 92.12 101 ALA A CA 1
ATOM 808 C C . ALA A 1 101 ? 17.589 9.522 -22.240 1.00 92.12 101 ALA A C 1
ATOM 810 O O . ALA A 1 101 ? 16.510 9.810 -21.718 1.00 92.12 101 ALA A O 1
ATOM 811 N N . LEU A 1 102 ? 18.637 9.143 -21.501 1.00 90.31 102 LEU A N 1
ATOM 812 C CA . LEU A 1 102 ? 18.596 9.069 -20.041 1.00 90.31 102 LEU A CA 1
ATOM 813 C C . LEU A 1 102 ? 18.480 10.462 -19.409 1.00 90.31 102 LEU A C 1
ATOM 815 O O . LEU A 1 102 ? 17.695 10.650 -18.478 1.00 90.31 102 LEU A O 1
ATOM 819 N N . ILE A 1 103 ? 19.221 11.450 -19.918 1.00 88.06 103 ILE A N 1
ATOM 820 C CA . ILE A 1 103 ? 19.125 12.847 -19.471 1.00 88.06 103 ILE A CA 1
ATOM 821 C C . 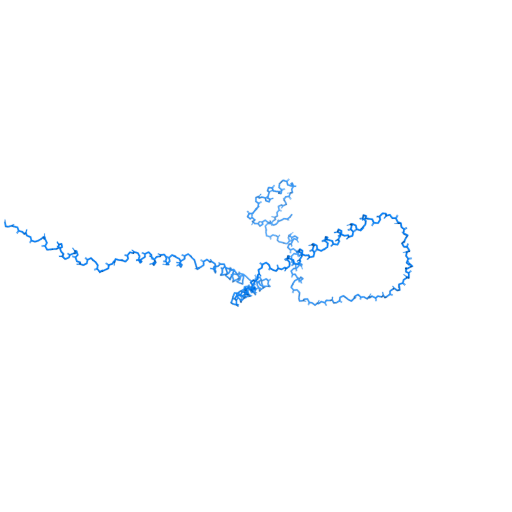ILE A 1 103 ? 17.730 13.406 -19.769 1.00 88.06 103 ILE A C 1
ATOM 823 O O . ILE A 1 103 ? 17.154 14.106 -18.934 1.00 88.06 103 ILE A O 1
ATOM 827 N N . GLU A 1 104 ? 17.166 13.101 -20.934 1.00 85.94 104 GLU A N 1
ATOM 828 C CA . GLU A 1 104 ? 15.818 13.514 -21.315 1.00 85.94 104 GLU A CA 1
ATOM 829 C C . GLU A 1 104 ? 14.747 12.866 -20.433 1.00 85.94 104 GLU A C 1
ATOM 831 O O . GLU A 1 104 ? 13.876 13.566 -19.915 1.00 85.94 104 GLU A O 1
ATOM 836 N N . ALA A 1 105 ? 14.849 11.561 -20.182 1.00 80.81 105 ALA A N 1
ATOM 837 C CA . ALA A 1 105 ? 13.939 10.839 -19.298 1.00 80.81 105 ALA A CA 1
ATOM 838 C C . ALA A 1 105 ? 14.064 11.274 -17.825 1.00 80.81 105 ALA A C 1
ATOM 840 O O . ALA A 1 105 ? 13.080 11.238 -17.085 1.00 80.81 105 ALA A O 1
ATOM 841 N N . SER A 1 106 ? 15.260 11.698 -17.404 1.00 78.50 106 SER A N 1
ATOM 842 C CA . SER A 1 106 ? 15.549 12.195 -16.053 1.00 78.50 106 SER A CA 1
ATOM 843 C C . SER A 1 106 ? 14.970 13.591 -15.798 1.00 78.50 106 SER A C 1
ATOM 845 O O . SER A 1 106 ? 14.681 13.949 -14.651 1.00 78.50 106 SER A O 1
ATOM 847 N N . LYS A 1 107 ? 14.725 14.389 -16.848 1.00 76.19 107 LYS A N 1
ATOM 848 C CA . LYS A 1 107 ? 14.036 15.677 -16.696 1.00 76.19 107 LYS A CA 1
ATOM 849 C C . LYS A 1 107 ? 12.596 15.409 -16.237 1.00 76.19 107 LYS A C 1
ATOM 851 O O . LYS A 1 107 ? 11.830 14.759 -16.951 1.00 76.19 107 LYS A O 1
ATOM 856 N N . PRO A 1 108 ? 12.177 15.915 -15.062 1.00 66.50 108 PRO A N 1
ATOM 857 C CA . PRO A 1 108 ? 10.822 15.694 -14.588 1.00 66.50 108 PRO A CA 1
ATOM 858 C C . PRO A 1 108 ? 9.836 16.303 -15.590 1.00 66.50 108 PRO A C 1
ATOM 860 O O . PRO A 1 108 ? 9.882 17.499 -15.875 1.00 66.50 108 PRO A O 1
ATOM 863 N N . LYS A 1 109 ? 8.909 15.480 -16.097 1.00 64.94 109 LYS A N 1
ATOM 864 C CA . LYS A 1 109 ? 7.870 15.876 -17.070 1.00 64.94 109 LYS A CA 1
ATOM 865 C C . LYS A 1 109 ? 6.943 16.998 -16.574 1.00 64.94 109 LYS A C 1
ATOM 867 O O . LYS A 1 109 ? 6.137 17.514 -17.339 1.00 64.94 109 LYS A O 1
ATOM 872 N N . PHE A 1 110 ? 7.047 17.396 -15.307 1.00 60.78 110 PHE A N 1
ATOM 873 C CA . PHE A 1 110 ? 6.238 18.439 -14.693 1.00 60.78 110 PHE A CA 1
ATOM 874 C C . PHE A 1 110 ? 7.141 19.488 -14.028 1.00 60.78 110 PHE A C 1
ATOM 876 O O . PHE A 1 110 ? 7.763 19.225 -13.004 1.00 60.78 110 PHE A O 1
ATOM 883 N N . LYS A 1 111 ? 7.170 20.707 -14.585 1.00 65.12 111 LYS A N 1
ATOM 884 C CA . LYS A 1 111 ? 7.830 21.897 -14.003 1.00 65.12 111 LYS A CA 1
ATOM 885 C C . LYS A 1 111 ? 7.043 22.515 -12.835 1.00 65.12 111 LYS A C 1
ATOM 887 O O . LYS A 1 111 ? 7.243 23.682 -12.516 1.00 65.12 111 LYS A O 1
ATOM 892 N N . GLN A 1 112 ? 6.096 21.794 -12.237 1.00 62.09 112 GLN A N 1
ATOM 893 C CA . GLN A 1 112 ? 5.350 22.344 -11.109 1.00 62.09 112 GLN A CA 1
ATOM 894 C C . GLN A 1 112 ? 6.150 22.096 -9.831 1.00 62.09 112 GLN A C 1
ATOM 896 O O . GLN A 1 112 ? 6.601 20.965 -9.622 1.00 62.09 112 GLN A O 1
ATOM 901 N N . PRO A 1 113 ? 6.325 23.106 -8.960 1.00 64.19 113 PRO A N 1
ATOM 902 C CA . PRO A 1 113 ? 6.839 22.856 -7.623 1.00 64.19 113 PRO A CA 1
ATOM 903 C C . PRO A 1 113 ? 5.953 21.779 -7.004 1.00 64.19 113 PRO A C 1
ATOM 905 O O . PRO A 1 113 ? 4.732 21.930 -7.003 1.00 64.19 113 PRO A O 1
ATOM 908 N N . SER A 1 114 ? 6.547 20.668 -6.550 1.00 64.06 114 SER A N 1
ATOM 909 C CA . SER A 1 114 ? 5.804 19.555 -5.956 1.00 64.06 114 SER A CA 1
ATOM 910 C C . SER A 1 114 ? 4.826 20.138 -4.938 1.00 64.06 114 SER A C 1
ATOM 912 O O . SER A 1 114 ? 5.273 20.662 -3.910 1.00 64.06 114 SER A O 1
ATOM 914 N N . LEU A 1 115 ? 3.526 20.131 -5.244 1.00 69.81 115 LEU A N 1
ATOM 915 C CA . LEU A 1 115 ? 2.509 20.691 -4.366 1.00 69.81 115 LEU A CA 1
ATOM 916 C C . LEU A 1 115 ? 2.491 19.805 -3.125 1.00 69.81 115 LEU A C 1
ATOM 918 O O . LEU A 1 115 ? 1.894 18.729 -3.090 1.00 69.81 115 LEU A O 1
ATOM 922 N N . LYS A 1 116 ? 3.277 20.202 -2.125 1.00 75.44 116 LYS A N 1
ATOM 923 C CA . LYS A 1 116 ? 3.406 19.474 -0.871 1.00 75.44 116 LYS A CA 1
ATOM 924 C C . LYS A 1 116 ? 2.006 19.402 -0.280 1.00 75.44 116 LYS A C 1
ATOM 926 O O . LYS A 1 116 ? 1.383 20.443 -0.100 1.00 75.44 116 LYS A O 1
ATOM 931 N N . LEU A 1 117 ? 1.549 18.193 0.064 1.00 80.25 117 LEU A N 1
ATOM 932 C CA . LEU A 1 117 ? 0.222 18.035 0.660 1.00 80.25 117 LEU A CA 1
ATOM 933 C C . LEU A 1 117 ? 0.062 19.003 1.848 1.00 80.25 117 LEU A C 1
ATOM 935 O O . LEU A 1 117 ? 1.017 19.132 2.637 1.00 80.25 117 LEU A O 1
ATOM 939 N N . PRO A 1 118 ? -1.114 19.639 1.989 1.00 88.44 118 PRO A N 1
ATOM 940 C CA . PRO A 1 118 ? -1.463 20.440 3.153 1.00 88.44 118 PRO A CA 1
ATOM 941 C C . PRO A 1 118 ? -1.089 19.736 4.465 1.00 88.44 118 PRO A C 1
ATOM 943 O O . PRO A 1 118 ? -1.196 18.510 4.596 1.00 88.44 118 PRO A O 1
ATOM 946 N N . SER A 1 119 ? -0.601 20.510 5.435 1.00 84.50 119 SER A N 1
ATOM 947 C CA . SER A 1 119 ? -0.115 20.010 6.731 1.00 84.50 119 SER A CA 1
ATOM 948 C C . SER A 1 119 ? -1.171 19.187 7.473 1.00 84.50 119 SER A C 1
ATOM 950 O O . SER A 1 119 ? -0.840 18.160 8.071 1.00 84.50 119 SER A O 1
ATOM 952 N N . GLU A 1 120 ? -2.432 19.593 7.364 1.00 85.81 120 GLU A N 1
ATOM 953 C CA . GLU A 1 120 ? -3.588 18.912 7.937 1.00 85.81 120 GLU A CA 1
ATOM 954 C C . GLU A 1 120 ? -3.761 17.496 7.371 1.00 85.81 120 GLU A C 1
ATOM 956 O O . GLU A 1 120 ? -3.831 16.522 8.122 1.00 85.81 120 GLU A O 1
ATOM 961 N N . ILE A 1 121 ? -3.699 17.340 6.046 1.00 86.25 121 ILE A N 1
ATOM 962 C CA . ILE A 1 121 ? -3.816 16.027 5.395 1.00 86.25 121 ILE A CA 1
ATOM 963 C C . ILE A 1 121 ? -2.660 15.117 5.825 1.00 86.25 121 ILE A C 1
ATOM 965 O O . ILE A 1 121 ? -2.864 13.949 6.167 1.00 86.25 121 ILE A O 1
ATOM 969 N N . LYS A 1 122 ? -1.436 15.654 5.907 1.00 87.06 122 LYS A N 1
ATOM 970 C CA . LYS A 1 122 ? -0.280 14.904 6.431 1.00 87.06 122 LYS A CA 1
ATOM 971 C C . LYS A 1 122 ? -0.469 14.490 7.890 1.00 87.06 122 LYS A C 1
ATOM 973 O O . LYS A 1 122 ? -0.019 13.410 8.276 1.00 87.06 122 LYS A O 1
ATOM 978 N N . ALA A 1 123 ? -1.089 15.326 8.721 1.00 88.75 123 ALA A N 1
ATOM 979 C CA . ALA A 1 123 ? -1.396 14.985 10.107 1.00 88.75 123 ALA A CA 1
ATOM 980 C C . ALA A 1 123 ? -2.407 13.830 10.185 1.00 88.75 123 ALA A C 1
ATOM 982 O O . ALA A 1 123 ? -2.138 12.853 10.887 1.00 88.75 123 ALA A O 1
ATOM 983 N N . LYS A 1 124 ? -3.477 13.871 9.380 1.00 88.94 124 LYS A N 1
ATOM 984 C CA . LYS A 1 124 ? -4.477 12.791 9.287 1.00 88.94 124 LYS A CA 1
ATOM 985 C C . LYS A 1 124 ? -3.856 11.469 8.821 1.00 88.94 124 LYS A C 1
ATOM 987 O O . LYS A 1 124 ? -4.070 10.432 9.448 1.00 88.94 124 LYS A O 1
ATOM 992 N N . ILE A 1 125 ? -2.999 11.501 7.794 1.00 89.31 125 ILE A N 1
ATOM 993 C CA . ILE A 1 125 ? -2.265 10.311 7.322 1.00 89.31 125 ILE A CA 1
ATOM 994 C C . ILE A 1 125 ? -1.383 9.735 8.436 1.00 89.31 125 ILE A C 1
ATOM 996 O O . ILE A 1 125 ? -1.406 8.525 8.680 1.00 89.31 125 ILE A O 1
A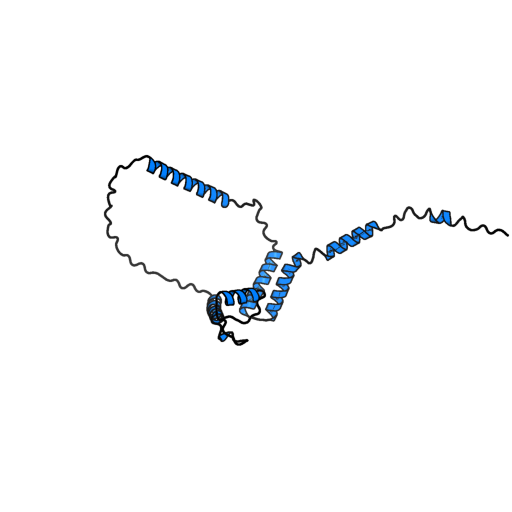TOM 1000 N N . ARG A 1 126 ? -0.613 10.585 9.131 1.00 92.75 126 ARG A N 1
ATOM 1001 C CA . ARG A 1 126 ? 0.249 10.153 10.244 1.00 92.75 126 ARG A CA 1
ATOM 1002 C C . ARG A 1 126 ? -0.563 9.523 11.372 1.00 92.75 126 ARG A C 1
ATOM 1004 O O . ARG A 1 126 ? -0.162 8.475 11.870 1.00 92.75 126 ARG A O 1
ATOM 1011 N N . HIS A 1 127 ? -1.686 10.126 11.747 1.00 92.50 127 HIS A N 1
ATOM 1012 C CA . HIS A 1 127 ? -2.565 9.622 12.800 1.00 92.50 127 HIS A CA 1
ATOM 1013 C C . HIS A 1 127 ? -3.145 8.243 12.453 1.00 92.50 127 HIS A C 1
ATOM 1015 O O . HIS A 1 127 ? -2.945 7.288 13.204 1.00 92.50 127 HIS A O 1
ATOM 1021 N N . ARG A 1 128 ? -3.724 8.090 11.257 1.00 93.69 128 ARG A N 1
ATOM 1022 C CA . ARG A 1 128 ? -4.224 6.796 10.765 1.00 93.69 128 ARG A CA 1
ATOM 1023 C C . ARG A 1 128 ? -3.128 5.723 10.742 1.00 93.69 128 ARG A C 1
ATOM 1025 O O . ARG A 1 128 ? -3.358 4.580 11.130 1.00 93.69 128 ARG A O 1
ATOM 1032 N N . ASN A 1 129 ? -1.915 6.086 10.319 1.00 93.31 129 ASN A N 1
ATOM 1033 C CA . ASN A 1 129 ? -0.780 5.162 10.295 1.00 93.31 129 ASN A CA 1
ATOM 1034 C C . ASN A 1 129 ? -0.309 4.768 11.706 1.00 93.31 129 ASN A C 1
ATOM 1036 O O . ASN A 1 129 ? 0.107 3.626 11.891 1.00 93.31 129 ASN A O 1
ATOM 1040 N N . ARG A 1 130 ? -0.376 5.674 12.695 1.00 94.62 130 ARG A N 1
ATOM 1041 C CA . ARG A 1 130 ? -0.090 5.346 14.104 1.00 94.62 130 ARG A CA 1
ATOM 1042 C C . ARG A 1 130 ? -1.067 4.301 14.628 1.00 94.62 130 ARG A C 1
ATOM 1044 O O . ARG A 1 130 ? -0.619 3.302 15.172 1.00 94.62 130 ARG A O 1
ATOM 1051 N N . ILE A 1 131 ? -2.363 4.489 14.390 1.00 92.69 131 ILE A N 1
ATOM 1052 C CA . ILE A 1 131 ? -3.404 3.551 14.836 1.00 92.69 131 ILE A CA 1
ATOM 1053 C C . ILE A 1 131 ? -3.249 2.194 14.145 1.00 92.69 131 ILE A C 1
ATOM 1055 O O . ILE A 1 131 ? -3.316 1.163 14.805 1.00 92.69 131 ILE A O 1
ATOM 1059 N N . ARG A 1 132 ? -2.922 2.173 12.843 1.00 93.69 132 ARG A N 1
ATOM 1060 C CA . ARG A 1 132 ? -2.605 0.921 12.134 1.00 93.69 132 ARG A CA 1
ATOM 1061 C C . ARG A 1 132 ? -1.455 0.162 12.795 1.00 93.69 132 ARG A C 1
ATOM 1063 O O . ARG A 1 132 ? -1.562 -1.043 12.988 1.00 93.69 132 ARG A O 1
ATOM 1070 N N . LYS A 1 133 ? -0.358 0.858 13.117 1.00 92.94 133 LYS A N 1
ATOM 1071 C CA . LYS A 1 133 ? 0.806 0.254 13.783 1.00 92.94 133 LYS A CA 1
ATOM 1072 C C . LYS A 1 133 ? 0.458 -0.225 15.190 1.00 92.94 133 LYS A C 1
ATOM 1074 O O . LYS A 1 133 ? 0.845 -1.322 15.559 1.00 92.94 133 LYS A O 1
ATOM 1079 N N . PHE A 1 134 ? -0.305 0.566 15.942 1.00 91.69 134 PHE A N 1
ATOM 1080 C CA . PHE A 1 134 ? -0.752 0.195 17.280 1.00 91.69 134 PHE A CA 1
ATOM 1081 C C . PHE A 1 134 ? -1.603 -1.080 17.249 1.00 91.69 134 PHE A C 1
ATOM 1083 O O . PHE A 1 134 ? -1.299 -2.020 17.972 1.00 91.69 134 PHE A O 1
ATOM 1090 N N . TRP A 1 135 ? -2.565 -1.172 16.323 1.00 92.69 135 TRP A N 1
ATOM 1091 C CA . TRP A 1 135 ? -3.343 -2.394 16.101 1.00 92.69 135 TRP A CA 1
ATOM 1092 C C . TRP A 1 135 ? -2.470 -3.592 15.702 1.00 92.69 135 TRP A C 1
ATOM 1094 O O . TRP A 1 135 ? -2.726 -4.702 16.155 1.00 92.69 135 TRP A O 1
ATOM 1104 N N . GLN A 1 136 ? -1.432 -3.398 14.883 1.00 91.25 136 GLN A N 1
ATOM 1105 C CA . GLN A 1 136 ? -0.513 -4.486 14.523 1.00 91.25 136 GLN A CA 1
ATOM 1106 C C . GLN A 1 136 ? 0.247 -5.036 15.741 1.00 91.25 136 GLN A C 1
ATOM 1108 O O . GLN A 1 136 ? 0.498 -6.236 15.793 1.00 91.25 136 GLN A O 1
ATOM 1113 N N . CYS A 1 137 ? 0.570 -4.188 16.723 1.00 90.50 137 CYS A N 1
ATOM 1114 C CA . CYS A 1 137 ? 1.230 -4.599 17.963 1.00 90.50 137 CYS A CA 1
ATOM 1115 C C . CYS A 1 137 ? 0.262 -5.243 18.969 1.00 90.50 137 CYS A C 1
ATOM 1117 O O . CYS A 1 137 ? 0.616 -6.231 19.602 1.00 90.50 137 CYS A O 1
ATOM 1119 N N . THR A 1 138 ? -0.939 -4.685 19.146 1.00 90.62 138 THR A N 1
ATOM 1120 C CA . THR A 1 138 ? -1.861 -5.093 20.223 1.00 90.62 138 THR A CA 1
ATOM 1121 C C . THR A 1 138 ? -2.931 -6.087 19.782 1.00 90.62 138 THR A C 1
ATOM 1123 O O . THR A 1 138 ? -3.525 -6.752 20.624 1.00 90.62 138 THR A O 1
ATOM 1126 N N . ARG A 1 139 ? -3.210 -6.174 18.474 1.00 91.44 139 ARG A N 1
ATOM 1127 C CA . ARG A 1 139 ? -4.340 -6.907 17.873 1.00 91.44 139 ARG A CA 1
ATOM 1128 C C . ARG A 1 139 ? -5.717 -6.562 18.476 1.00 91.44 139 ARG A C 1
ATOM 1130 O O . ARG A 1 139 ? -6.674 -7.302 18.264 1.00 91.44 139 ARG A O 1
ATOM 1137 N N . ASP A 1 140 ? -5.852 -5.410 19.137 1.00 90.31 140 ASP A N 1
ATOM 1138 C CA . ASP A 1 140 ? -7.086 -4.984 19.810 1.00 90.31 140 ASP A CA 1
ATOM 1139 C C . ASP A 1 140 ? -8.226 -4.674 18.805 1.00 90.31 140 ASP A C 1
ATOM 1141 O O . ASP A 1 140 ? -8.057 -3.839 17.901 1.00 90.31 140 ASP A O 1
ATOM 1145 N N . PRO A 1 141 ? -9.404 -5.320 18.924 1.00 89.50 141 PRO A N 1
ATOM 1146 C CA . PRO A 1 141 ? -10.551 -5.061 18.056 1.00 89.50 141 PRO A CA 1
ATOM 1147 C C . PRO A 1 141 ? -11.102 -3.627 18.146 1.00 89.50 141 PRO A C 1
ATOM 1149 O O . PRO A 1 141 ? -11.603 -3.129 17.131 1.00 89.50 141 PRO A O 1
ATOM 1152 N N . ALA A 1 142 ? -10.983 -2.939 19.287 1.00 89.81 142 ALA A N 1
ATOM 1153 C CA . ALA A 1 142 ? -11.415 -1.544 19.425 1.00 89.81 142 ALA A CA 1
ATOM 1154 C C . ALA A 1 142 ? -10.579 -0.623 18.521 1.00 89.81 142 ALA A C 1
ATOM 1156 O O . ALA A 1 142 ? -11.118 0.110 17.689 1.00 89.81 142 ALA A O 1
ATOM 1157 N N . VAL A 1 143 ? -9.254 -0.783 18.558 1.00 88.88 143 VAL A N 1
ATOM 1158 C CA . VAL A 1 143 ? -8.308 -0.058 17.692 1.00 88.88 143 VAL A CA 1
ATOM 1159 C C . VAL A 1 143 ? -8.541 -0.389 16.212 1.00 88.88 143 VAL A C 1
ATOM 1161 O O . VAL A 1 143 ? -8.427 0.475 15.337 1.00 88.88 143 VAL A O 1
ATOM 1164 N N . LYS A 1 144 ? -8.919 -1.636 15.896 1.00 91.06 144 LYS A N 1
ATOM 1165 C CA . LYS A 1 144 ? -9.298 -2.029 14.527 1.00 91.06 144 LYS A CA 1
ATOM 1166 C C . LYS A 1 144 ? -10.552 -1.292 14.049 1.00 91.06 144 LYS A C 1
ATOM 1168 O O . LYS A 1 144 ? -10.630 -0.932 12.871 1.00 91.06 144 LYS A O 1
ATOM 1173 N N . SER A 1 145 ? -11.524 -1.077 14.935 1.00 88.31 145 SER A N 1
ATOM 1174 C CA . SER A 1 145 ? -12.730 -0.293 14.646 1.00 88.31 145 SER A CA 1
ATOM 1175 C C . SER A 1 145 ? -12.383 1.169 14.353 1.00 88.31 145 SER A C 1
ATOM 1177 O O . SER A 1 145 ? -12.785 1.694 13.312 1.00 88.31 145 SER A O 1
ATOM 1179 N N . GLU A 1 146 ? -11.539 1.780 15.186 1.00 89.31 146 GLU A N 1
ATOM 1180 C CA . GLU A 1 146 ? -11.048 3.154 14.999 1.00 89.31 146 GLU A CA 1
ATOM 1181 C C . GLU A 1 146 ? -10.236 3.325 13.704 1.00 89.31 146 GLU A C 1
ATOM 1183 O O . GLU A 1 146 ? -10.389 4.291 12.958 1.00 89.31 146 GLU A O 1
ATOM 1188 N N . PHE A 1 147 ? -9.394 2.353 13.349 1.00 91.06 147 PHE A N 1
ATOM 1189 C CA . PHE A 1 147 ? -8.693 2.390 12.064 1.00 91.06 147 PHE A CA 1
ATOM 1190 C C . PHE A 1 147 ? -9.667 2.380 10.872 1.00 91.06 147 PHE A C 1
ATOM 1192 O O . PHE A 1 147 ? -9.433 3.050 9.857 1.00 91.06 147 PHE A O 1
ATOM 1199 N N . ARG A 1 148 ? -10.764 1.618 10.979 1.00 87.94 148 ARG A N 1
ATOM 1200 C CA . ARG A 1 148 ? -11.800 1.538 9.939 1.00 87.94 148 ARG A CA 1
ATOM 1201 C C . ARG A 1 148 ? -12.597 2.837 9.836 1.00 87.94 148 ARG A C 1
ATOM 1203 O O . ARG A 1 148 ? -12.880 3.245 8.710 1.00 87.94 148 ARG A O 1
ATOM 1210 N N . THR A 1 149 ? -12.934 3.494 10.949 1.00 88.56 149 THR A N 1
ATOM 1211 C CA . THR A 1 149 ? -13.605 4.810 10.921 1.00 88.56 149 THR A CA 1
ATOM 1212 C C . THR A 1 149 ? -12.723 5.849 10.236 1.00 88.56 149 THR A C 1
ATOM 1214 O O . THR A 1 149 ? -13.147 6.434 9.240 1.00 88.56 149 THR A O 1
ATOM 1217 N N . LEU A 1 150 ? -11.453 5.955 10.634 1.00 86.25 150 LEU A N 1
ATOM 1218 C CA . LEU A 1 150 ? -10.490 6.879 10.023 1.00 86.25 150 LEU A CA 1
ATOM 1219 C C . LEU A 1 150 ? -10.228 6.598 8.537 1.00 86.25 150 LEU A C 1
ATOM 1221 O O . LEU A 1 150 ? -9.975 7.514 7.753 1.00 86.25 150 LEU A O 1
ATOM 1225 N N . SER A 1 151 ? -10.275 5.330 8.124 1.00 83.94 151 SER A N 1
ATOM 1226 C CA . SER A 1 151 ? -10.124 4.962 6.711 1.00 83.94 151 SER A CA 1
ATOM 1227 C C . SER A 1 151 ? -11.351 5.348 5.879 1.00 83.94 151 SER A C 1
ATOM 1229 O O . SER A 1 151 ? -11.194 5.733 4.722 1.00 83.94 151 SER A O 1
ATOM 1231 N N . ARG A 1 152 ? -12.556 5.310 6.466 1.00 81.19 152 ARG A N 1
ATOM 1232 C CA . ARG A 1 152 ? -13.786 5.798 5.822 1.00 81.19 152 ARG A CA 1
ATOM 1233 C C . ARG A 1 152 ? -13.824 7.319 5.730 1.00 81.19 152 ARG A C 1
ATOM 1235 O O . ARG A 1 152 ? -14.200 7.836 4.689 1.00 81.19 152 ARG A O 1
ATOM 1242 N N . GLU A 1 153 ? -13.381 8.037 6.756 1.00 77.06 153 GLU A N 1
ATOM 1243 C CA . GLU A 1 153 ? -13.302 9.507 6.731 1.00 77.06 153 GLU A CA 1
ATOM 1244 C C . GLU A 1 153 ? -12.355 10.029 5.642 1.00 77.06 153 GLU A C 1
ATOM 1246 O O . GLU A 1 153 ? -12.642 11.032 4.990 1.00 77.06 153 GLU A O 1
ATOM 1251 N N . GLY A 1 154 ? -11.246 9.325 5.391 1.00 66.44 154 GLY A N 1
ATOM 1252 C CA . GLY A 1 154 ? -10.360 9.623 4.263 1.00 66.44 154 GLY A CA 1
ATOM 1253 C C . GLY A 1 154 ? -11.016 9.414 2.891 1.00 66.44 154 GLY A C 1
ATOM 1254 O O . GLY A 1 154 ? -10.657 10.109 1.945 1.00 66.44 154 GLY A O 1
ATOM 1255 N N . ALA A 1 155 ? -11.985 8.498 2.788 1.00 58.00 155 ALA A N 1
ATOM 1256 C CA . ALA A 1 155 ? -12.753 8.239 1.569 1.00 58.00 155 ALA A CA 1
ATOM 1257 C C . ALA A 1 155 ? -13.956 9.195 1.410 1.00 58.00 155 ALA A C 1
ATOM 1259 O O . ALA A 1 155 ? -14.259 9.636 0.304 1.00 58.00 155 ALA A O 1
ATOM 1260 N N . LEU A 1 156 ? -14.610 9.577 2.514 1.00 49.72 156 LEU A N 1
ATOM 1261 C CA . LEU A 1 156 ? -15.744 10.510 2.534 1.00 49.72 156 LEU A CA 1
ATOM 1262 C C . LEU A 1 156 ? -15.342 11.959 2.243 1.00 49.72 156 LEU A C 1
ATOM 1264 O O . LEU A 1 156 ? -16.178 12.716 1.761 1.00 49.72 156 LEU A O 1
ATOM 1268 N N . GLY A 1 157 ? -14.068 12.329 2.405 1.00 49.50 157 GLY A N 1
ATOM 1269 C CA . GLY A 1 157 ? -13.542 13.600 1.887 1.00 49.50 157 GLY A CA 1
ATOM 1270 C C . GLY A 1 157 ? -13.680 13.768 0.363 1.00 49.50 157 GLY A C 1
ATOM 1271 O O . GLY A 1 157 ? -13.513 14.875 -0.134 1.00 49.50 157 GLY A O 1
ATOM 1272 N N . SER A 1 158 ? -14.014 12.697 -0.373 1.00 47.78 158 SER A N 1
ATOM 1273 C CA . SER A 1 158 ? -14.335 12.737 -1.805 1.00 47.78 158 SER A CA 1
ATOM 1274 C C . SER A 1 158 ? -15.840 12.669 -2.118 1.00 47.78 158 SER A C 1
ATOM 1276 O O . SER A 1 158 ? -16.211 12.905 -3.264 1.00 47.78 158 SER A O 1
ATOM 1278 N N . VAL A 1 159 ? -16.706 12.320 -1.158 1.00 48.16 159 VAL A N 1
ATOM 1279 C CA . VAL A 1 159 ? -18.140 12.039 -1.413 1.00 48.16 159 VAL A CA 1
ATOM 1280 C C . VAL A 1 159 ? -19.078 12.943 -0.603 1.00 48.16 159 VAL A C 1
ATOM 1282 O O . VAL A 1 159 ? -20.205 13.179 -1.026 1.00 48.16 159 VAL A O 1
ATOM 1285 N N . ALA A 1 160 ? -18.628 13.508 0.521 1.00 45.06 160 ALA A N 1
ATOM 1286 C CA . ALA A 1 160 ? -19.473 14.333 1.386 1.00 45.06 160 ALA A CA 1
ATOM 1287 C C . ALA A 1 160 ? -19.771 15.743 0.830 1.00 45.06 160 ALA A C 1
ATOM 1289 O O . ALA A 1 160 ? -20.779 16.323 1.209 1.00 45.06 160 ALA A O 1
ATOM 1290 N N . ASN A 1 161 ? -18.971 16.261 -0.111 1.00 53.84 161 ASN A N 1
ATOM 1291 C CA . ASN A 1 161 ? -19.091 17.642 -0.619 1.00 53.84 161 ASN A CA 1
ATOM 1292 C C . ASN A 1 161 ? -19.572 17.721 -2.080 1.00 53.84 161 ASN A C 1
ATOM 1294 O O . ASN A 1 161 ? -19.049 18.512 -2.861 1.00 53.84 161 ASN A O 1
ATOM 1298 N N . HIS A 1 162 ? -20.468 16.836 -2.537 1.00 54.78 162 HIS A N 1
ATOM 1299 C CA . HIS A 1 162 ? -20.863 16.887 -3.953 1.00 54.78 162 HIS A CA 1
ATOM 1300 C C . HIS A 1 162 ? -22.313 16.515 -4.291 1.00 54.78 162 HIS A C 1
ATOM 1302 O O . HIS A 1 162 ? -22.819 17.088 -5.250 1.00 54.78 162 HIS A O 1
ATOM 1308 N N . PRO A 1 163 ? -23.026 15.613 -3.589 1.00 56.19 163 PRO A N 1
ATOM 1309 C CA . PRO A 1 163 ? -24.429 15.353 -3.925 1.00 56.19 163 PRO A CA 1
ATOM 1310 C C . PRO A 1 163 ? -25.399 16.300 -3.207 1.00 56.19 163 PRO A C 1
ATOM 1312 O O . PRO A 1 163 ? -26.247 16.889 -3.865 1.00 56.19 163 PRO A O 1
ATOM 1315 N N . LEU A 1 164 ? -25.265 16.475 -1.882 1.00 55.69 164 LEU A N 1
ATOM 1316 C CA . LEU A 1 164 ? -26.201 17.296 -1.097 1.00 55.69 164 LEU A CA 1
ATOM 1317 C C . LEU A 1 164 ? -26.023 18.791 -1.368 1.00 55.69 164 LEU A C 1
ATOM 1319 O O . LEU A 1 164 ? -26.992 19.469 -1.673 1.00 55.69 164 LEU A O 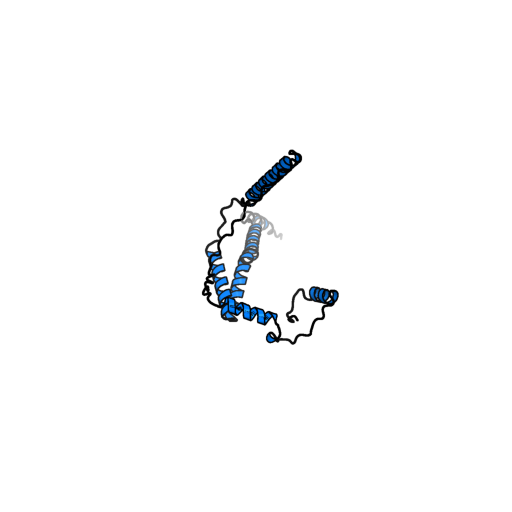1
ATOM 1323 N N . GLU A 1 165 ? -24.781 19.272 -1.368 1.00 58.09 165 GLU A N 1
ATOM 1324 C CA . GLU A 1 165 ? -24.474 20.684 -1.625 1.00 58.09 165 GLU A CA 1
ATOM 1325 C C . GLU A 1 165 ? -24.891 21.101 -3.051 1.00 58.09 165 GLU A C 1
ATOM 1327 O O . GLU A 1 165 ? -25.365 22.209 -3.276 1.00 58.09 165 GLU A O 1
ATOM 1332 N N . LYS A 1 166 ? -24.821 20.182 -4.030 1.00 60.47 166 LYS A N 1
ATOM 1333 C CA . LYS A 1 166 ? -25.365 20.422 -5.377 1.00 60.47 166 LYS A CA 1
ATOM 1334 C C . LYS A 1 166 ? -26.882 20.393 -5.420 1.00 60.47 166 LYS A C 1
ATOM 1336 O O . LYS A 1 166 ? -27.456 21.168 -6.172 1.00 60.47 166 LYS A O 1
ATOM 1341 N N . ALA A 1 167 ? -27.524 19.501 -4.670 1.00 61.91 167 ALA A N 1
ATOM 1342 C CA . ALA A 1 167 ? -28.979 19.451 -4.606 1.00 61.91 167 ALA A CA 1
ATOM 1343 C C . ALA A 1 167 ? -29.550 20.733 -3.982 1.00 61.91 167 ALA A C 1
ATOM 1345 O O . ALA A 1 167 ? -30.537 21.249 -4.497 1.00 61.91 167 ALA A O 1
ATOM 1346 N N . GLU A 1 168 ? -28.894 21.282 -2.957 1.00 66.31 168 GLU A N 1
ATOM 1347 C CA . GLU A 1 168 ? -29.260 22.566 -2.344 1.00 66.31 168 GLU A CA 1
ATOM 1348 C C . GLU A 1 168 ? -29.054 23.737 -3.316 1.00 66.31 168 GLU A C 1
ATOM 1350 O O . GLU A 1 168 ? -29.988 24.495 -3.559 1.00 66.31 168 GLU A O 1
ATOM 1355 N N . VAL A 1 169 ? -27.902 23.821 -3.994 1.00 69.12 169 VAL A N 1
ATOM 1356 C CA . VAL A 1 169 ? -27.652 24.869 -5.007 1.00 69.12 169 VAL A CA 1
ATOM 1357 C C . VAL A 1 169 ? -28.627 24.781 -6.193 1.00 69.12 169 VAL A C 1
ATOM 1359 O O . VAL A 1 169 ? -29.035 25.805 -6.746 1.00 69.12 169 VAL A O 1
ATOM 1362 N N . ILE A 1 170 ? -29.029 23.571 -6.597 1.00 71.12 170 ILE A N 1
ATOM 1363 C CA . ILE A 1 170 ? -30.038 23.362 -7.646 1.00 71.12 170 ILE A CA 1
ATOM 1364 C C . ILE A 1 170 ? -31.434 23.751 -7.141 1.00 71.12 170 ILE A C 1
ATOM 1366 O O . ILE A 1 170 ? -32.179 24.384 -7.888 1.00 71.12 170 ILE A O 1
ATOM 1370 N N . ALA A 1 171 ? -31.785 23.417 -5.897 1.00 72.81 171 ALA A N 1
ATOM 1371 C CA . ALA A 1 171 ? -33.059 23.800 -5.294 1.00 72.81 171 ALA A CA 1
ATOM 1372 C C . ALA A 1 171 ? -33.187 25.328 -5.182 1.00 72.81 171 ALA A C 1
ATOM 1374 O O . ALA A 1 171 ? -34.189 25.877 -5.635 1.00 72.81 171 ALA A O 1
ATOM 1375 N N . ASP A 1 172 ? -32.147 26.020 -4.714 1.00 72.56 172 ASP A N 1
ATOM 1376 C CA . ASP A 1 172 ? -32.120 27.485 -4.618 1.00 72.56 172 ASP A CA 1
ATOM 1377 C C . ASP A 1 172 ? -32.181 28.159 -5.999 1.00 72.56 172 ASP A C 1
ATOM 1379 O O . ASP A 1 172 ? -32.903 29.141 -6.202 1.00 72.56 172 ASP A O 1
ATOM 1383 N N . SER A 1 173 ? -31.468 27.610 -6.993 1.00 78.19 173 SER A N 1
ATOM 1384 C CA . SER A 1 173 ? -31.530 28.110 -8.371 1.00 78.19 173 SER A CA 1
ATOM 1385 C C . SER A 1 173 ? -32.902 27.893 -9.013 1.00 78.19 173 SER A C 1
ATOM 1387 O O . SER A 1 173 ? -33.299 28.711 -9.840 1.00 78.19 173 SER A O 1
ATOM 1389 N N . LEU A 1 174 ? -33.618 26.817 -8.670 1.00 73.50 174 LEU A N 1
ATOM 1390 C CA . LEU A 1 174 ? -34.977 26.559 -9.154 1.00 73.50 174 LEU A CA 1
ATOM 1391 C C . LEU A 1 174 ? -36.000 27.440 -8.431 1.00 73.50 174 LEU A C 1
ATOM 1393 O O . LEU A 1 174 ? -36.885 27.987 -9.083 1.00 73.50 174 LEU A O 1
ATOM 1397 N N . GLN A 1 175 ? -35.846 27.652 -7.123 1.00 72.94 175 GLN A N 1
ATOM 1398 C CA . GLN A 1 175 ? -36.698 28.540 -6.327 1.00 72.94 175 GLN A CA 1
ATOM 1399 C C . GLN A 1 175 ? -36.712 29.961 -6.914 1.00 72.94 175 GLN A C 1
ATOM 1401 O O . GLN A 1 175 ? -37.776 30.548 -7.101 1.00 72.94 175 GLN A O 1
ATOM 1406 N N . LYS A 1 176 ? -35.540 30.462 -7.323 1.00 71.38 176 LYS A N 1
ATOM 1407 C CA . LYS A 1 176 ? -35.376 31.782 -7.948 1.00 71.38 176 LYS A CA 1
ATOM 1408 C C . LYS A 1 176 ? -36.013 31.904 -9.342 1.00 71.38 176 LYS A C 1
ATOM 1410 O O . LYS A 1 176 ? -36.286 33.014 -9.786 1.00 71.38 176 LYS A O 1
ATOM 1415 N N . GLN A 1 177 ? -36.256 30.792 -10.045 1.00 69.88 177 GLN A N 1
ATOM 1416 C CA . GLN A 1 177 ? -36.951 30.806 -11.344 1.00 69.88 177 GLN A CA 1
ATOM 1417 C C . GLN A 1 177 ? -38.475 30.918 -11.219 1.00 69.88 177 GLN A C 1
ATOM 1419 O O . GLN A 1 177 ? -39.133 31.268 -12.197 1.00 69.88 177 GLN A O 1
ATOM 1424 N N . PHE A 1 178 ? -39.027 30.630 -10.038 1.00 64.88 178 PHE A N 1
ATOM 1425 C CA . PHE A 1 178 ? -40.467 30.646 -9.778 1.00 64.88 178 PHE A CA 1
ATOM 1426 C C . PHE A 1 178 ? -40.894 31.736 -8.788 1.00 64.88 178 PHE A C 1
ATOM 1428 O O . PHE A 1 178 ? -42.053 31.749 -8.378 1.00 64.88 178 PHE A O 1
ATOM 1435 N N . GLU A 1 179 ? -40.007 32.670 -8.426 1.00 66.56 179 GLU A N 1
ATOM 1436 C CA . GLU A 1 179 ? -40.426 33.882 -7.720 1.00 66.56 179 GLU A CA 1
ATOM 1437 C C . GLU A 1 179 ? -41.334 34.716 -8.648 1.00 66.56 179 GLU A C 1
ATOM 1439 O O . GLU A 1 179 ? -40.897 35.139 -9.723 1.00 66.56 179 GLU A O 1
ATOM 1444 N N . PRO A 1 180 ? -42.616 34.935 -8.300 1.00 60.09 180 PRO A N 1
ATOM 1445 C CA . PRO A 1 180 ? -43.496 35.766 -9.105 1.00 60.09 180 PRO A CA 1
ATOM 1446 C C . PRO A 1 180 ? -43.014 37.218 -9.034 1.00 60.09 180 PRO A C 1
ATOM 1448 O O . PRO A 1 180 ? -42.828 37.756 -7.946 1.00 60.09 180 PRO A O 1
ATOM 1451 N N . ASN A 1 181 ? -42.837 37.869 -10.187 1.00 56.81 181 ASN A N 1
ATOM 1452 C CA . ASN A 1 181 ? -42.570 39.306 -10.266 1.00 56.81 181 ASN A CA 1
ATOM 1453 C C . ASN A 1 181 ? -43.740 40.070 -9.619 1.00 56.81 181 ASN A C 1
ATOM 1455 O O . ASN A 1 181 ? -44.771 40.305 -10.253 1.00 56.81 181 ASN A O 1
ATOM 1459 N N . THR A 1 182 ? -43.589 40.456 -8.353 1.00 57.22 182 THR A N 1
ATOM 1460 C CA . THR A 1 182 ? -44.642 41.052 -7.513 1.00 57.22 182 THR A CA 1
ATOM 1461 C C . THR A 1 182 ? -45.007 42.495 -7.873 1.00 57.22 182 THR A C 1
ATOM 1463 O O . THR A 1 182 ? -45.780 43.123 -7.155 1.00 57.22 182 THR A O 1
ATOM 1466 N N . GLU A 1 183 ? -44.535 43.028 -9.000 1.00 51.78 183 GLU A N 1
ATOM 1467 C CA . GLU A 1 183 ? -44.815 44.414 -9.396 1.00 51.78 183 GLU A CA 1
ATOM 1468 C C . GLU A 1 183 ? -45.823 44.555 -10.550 1.00 51.78 183 GLU A C 1
ATOM 1470 O O . GLU A 1 183 ? -46.304 45.658 -10.793 1.00 51.78 183 GLU A O 1
ATOM 1475 N N . ALA A 1 184 ? -46.219 43.470 -11.236 1.00 54.06 184 ALA A N 1
ATOM 1476 C CA . ALA A 1 184 ? -47.028 43.582 -12.463 1.00 54.06 184 ALA A CA 1
ATOM 1477 C C . ALA A 1 184 ? -48.478 43.052 -12.384 1.00 54.06 184 ALA A C 1
ATOM 1479 O O . ALA A 1 184 ? -49.254 43.282 -13.314 1.00 54.06 184 ALA A O 1
ATOM 1480 N N . GLU A 1 185 ? -48.886 42.362 -11.311 1.00 51.22 185 GLU A N 1
ATOM 1481 C CA . GLU A 1 185 ? -50.212 41.707 -11.257 1.00 51.22 185 GLU A CA 1
ATOM 1482 C C . GLU A 1 185 ? -51.282 42.420 -10.414 1.00 51.22 185 GLU A C 1
ATOM 1484 O O . GLU A 1 185 ? -52.457 42.052 -10.486 1.00 51.22 185 GLU A O 1
ATOM 1489 N N . ASN A 1 186 ? -50.941 43.497 -9.700 1.00 51.12 186 ASN A N 1
ATOM 1490 C CA . ASN A 1 186 ? -51.933 44.252 -8.921 1.00 51.12 186 ASN A CA 1
ATOM 1491 C C . ASN A 1 186 ? -52.879 45.112 -9.784 1.00 51.12 186 ASN A C 1
ATOM 1493 O O . ASN A 1 186 ? -53.960 45.474 -9.324 1.00 51.12 186 ASN A O 1
ATOM 1497 N N . ASP A 1 187 ? -52.542 45.372 -11.052 1.00 50.34 187 ASP A N 1
ATOM 1498 C CA . ASP A 1 187 ? -53.345 46.239 -11.933 1.00 50.34 187 ASP A CA 1
ATOM 1499 C C . ASP A 1 187 ? -54.403 45.483 -12.763 1.00 50.34 187 ASP A C 1
ATOM 1501 O O . ASP A 1 187 ? -55.359 46.067 -13.277 1.00 50.34 187 ASP A O 1
ATOM 1505 N N . ARG A 1 188 ? -54.291 44.150 -12.883 1.00 50.12 188 ARG A N 1
ATOM 1506 C CA . ARG A 1 188 ? -55.282 43.334 -13.621 1.00 50.12 188 ARG A CA 1
ATOM 1507 C C . ARG A 1 188 ? -56.429 42.828 -12.751 1.00 50.12 188 ARG A C 1
ATOM 1509 O O . ARG A 1 188 ? -57.503 42.537 -13.283 1.00 50.12 188 ARG A O 1
ATOM 1516 N N . PHE A 1 189 ? -56.232 42.740 -11.436 1.00 44.31 189 PHE A N 1
ATOM 1517 C CA . PHE A 1 189 ? -57.265 42.267 -10.511 1.00 44.31 189 PHE A CA 1
ATOM 1518 C C . PHE A 1 189 ? -58.270 43.356 -10.109 1.00 44.31 189 PHE A C 1
ATOM 1520 O O . PHE A 1 189 ? -59.447 43.056 -9.910 1.00 44.31 189 PHE A O 1
ATOM 1527 N N . THR A 1 190 ? -57.869 44.627 -10.077 1.00 51.56 190 THR A N 1
ATOM 1528 C CA . THR A 1 190 ? -58.768 45.755 -9.765 1.00 51.56 190 THR A CA 1
ATOM 1529 C C . THR A 1 190 ? -59.737 46.072 -10.913 1.00 51.56 190 THR A C 1
ATOM 1531 O O . THR A 1 190 ? -60.891 46.428 -10.669 1.00 51.56 190 THR A O 1
ATOM 1534 N N . ALA A 1 191 ? -59.334 45.850 -12.169 1.00 50.12 191 ALA A N 1
ATOM 1535 C CA . ALA A 1 191 ? -60.164 46.139 -13.344 1.00 50.12 191 ALA A CA 1
ATOM 1536 C C . ALA A 1 191 ? -61.284 45.107 -13.610 1.00 50.12 191 ALA A C 1
ATOM 1538 O O . ALA A 1 191 ? -62.262 45.418 -14.298 1.00 50.12 191 ALA A O 1
ATOM 1539 N N . ARG A 1 192 ? -61.176 43.876 -13.083 1.00 44.56 192 ARG A N 1
ATOM 1540 C CA . ARG A 1 192 ? -62.154 42.796 -13.338 1.00 44.56 192 ARG A CA 1
ATOM 1541 C C . ARG A 1 192 ? -63.330 42.789 -12.356 1.00 44.56 192 ARG A C 1
ATOM 1543 O O . ARG A 1 192 ? -64.409 42.318 -12.710 1.00 44.56 192 ARG A O 1
ATOM 1550 N N . THR A 1 193 ? -63.156 43.365 -11.169 1.00 51.19 193 THR A N 1
ATOM 1551 C CA . THR A 1 193 ? -64.183 43.389 -10.111 1.00 51.19 193 THR A CA 1
ATOM 1552 C C . THR A 1 193 ? -65.263 44.455 -10.345 1.00 51.19 193 THR A C 1
ATOM 1554 O O . THR A 1 193 ? -66.366 44.334 -9.826 1.00 51.19 193 THR A O 1
ATOM 1557 N N . GLN A 1 194 ? -65.021 45.443 -11.213 1.00 52.06 194 GLN A N 1
ATOM 1558 C CA . GLN A 1 194 ? -65.982 46.526 -11.489 1.00 52.06 194 GLN A CA 1
ATOM 1559 C C . GLN A 1 194 ? -67.019 46.209 -12.590 1.00 52.06 194 GLN A C 1
ATOM 1561 O O . GLN A 1 194 ? -67.881 47.035 -12.876 1.00 52.06 194 GLN A O 1
ATOM 1566 N N . ARG A 1 195 ? -66.982 45.029 -13.234 1.00 52.97 195 ARG A N 1
ATOM 1567 C CA . ARG A 1 195 ? -67.916 44.671 -14.334 1.00 52.97 195 ARG A CA 1
ATOM 1568 C C . ARG A 1 195 ? -68.917 43.566 -13.995 1.00 52.97 195 ARG A C 1
ATOM 1570 O O . ARG A 1 195 ? -69.368 42.852 -14.889 1.00 52.97 195 ARG A O 1
ATOM 1577 N N . LYS A 1 196 ? -69.267 43.392 -12.719 1.00 54.12 196 LYS A N 1
ATOM 1578 C CA . LYS A 1 196 ? -70.273 42.393 -12.324 1.00 54.12 196 LYS A CA 1
ATOM 1579 C C . LYS A 1 196 ? -71.146 42.829 -11.146 1.00 54.12 196 LYS A C 1
ATOM 1581 O O . LYS A 1 196 ? -71.470 42.029 -10.285 1.00 54.12 196 LYS A O 1
ATOM 1586 N N . ILE A 1 197 ? -71.566 44.093 -11.137 1.00 57.50 197 ILE A N 1
ATOM 1587 C CA . ILE A 1 197 ? -72.752 44.529 -10.387 1.00 57.50 197 ILE A CA 1
ATOM 1588 C C . ILE A 1 197 ? -73.591 45.403 -11.325 1.00 57.50 197 ILE A C 1
ATOM 1590 O O . ILE A 1 197 ? -73.492 46.625 -11.343 1.00 57.50 197 ILE A O 1
ATOM 1594 N N . LYS A 1 198 ? -74.386 44.758 -12.178 1.00 49.69 198 LYS A N 1
ATOM 1595 C CA . LYS A 1 198 ? -75.519 45.389 -12.863 1.00 49.69 198 LYS A CA 1
ATOM 1596 C C . LYS A 1 198 ? -76.643 44.357 -12.885 1.00 49.69 198 LYS A C 1
ATOM 1598 O O . LYS A 1 198 ? -76.728 43.535 -13.789 1.00 49.69 198 LYS A O 1
ATOM 1603 N N . VAL A 1 199 ? -77.409 44.352 -11.801 1.00 56.97 199 VAL A N 1
ATOM 1604 C CA . VAL A 1 199 ? -78.714 43.691 -11.701 1.00 56.97 199 VAL A CA 1
ATOM 1605 C C . VAL A 1 199 ? -79.708 44.552 -12.486 1.00 56.97 199 VAL A C 1
ATOM 1607 O O . VAL A 1 199 ? -79.656 45.774 -12.321 1.00 56.97 199 VAL A O 1
ATOM 1610 N N . PRO A 1 200 ? -80.566 43.986 -13.346 1.00 55.19 200 PRO A N 1
ATOM 1611 C CA . PRO A 1 200 ? -81.787 44.656 -13.758 1.00 55.19 200 PRO A CA 1
ATOM 1612 C C . PRO A 1 200 ? -83.006 44.087 -13.018 1.00 55.19 200 PRO A C 1
ATOM 1614 O O . PRO A 1 200 ? -83.030 42.901 -12.680 1.00 55.19 200 PRO A O 1
ATOM 1617 N N . ASP A 1 201 ? -83.951 44.993 -12.771 1.00 48.97 201 ASP A N 1
ATOM 1618 C CA . ASP A 1 201 ? -85.260 44.817 -12.128 1.00 48.97 201 ASP A CA 1
ATOM 1619 C C . ASP A 1 201 ? -86.208 43.858 -12.870 1.00 48.97 201 ASP A C 1
ATOM 1621 O O . ASP A 1 201 ? -86.114 43.766 -14.119 1.00 48.97 201 ASP A O 1
#

Secondary structure (DSSP, 8-state):
-----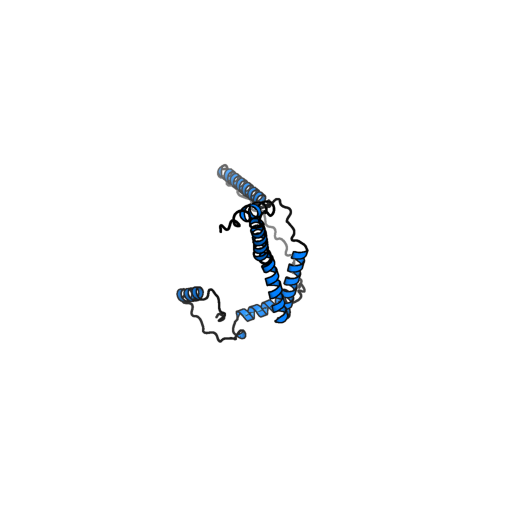--TTHHHHHHHHHHTT-PPPPPPTT-STT-HHHHHHHHHHHHHTS-------------------PPPP-------HHHHHHHHHHHHHHHHHHHHHHHHHHS-S--S------HHHHHHHHHHHHHHHHHHHH--HHHHHHHHHHHHHHHHTTTTTSSHHHHHHHHHHHHTTS---TTSSHHHHHTTGGGS-----

Radius of gyration: 40.07 Å; chains: 1; bounding box: 139×78×62 Å

InterPro domains:
  IPR036397 Ribonuclease H superfamily [G3DSA:3.30.420.10] (1-112)

Organism: Trichonephila clavipes (NCBI:txid2585209)

Foldseek 3Di:
DDAPDDDPCVVVVVVVCVVVVPDDDDDDPPCPVPPVVSVVVVVVLVVVPDPDDDDDPDDDDDDDDDDDDDDDDDDDDPDDPPVVVVVVVVVVVVVVVVVVVVVVVPPPPDPDDPPPPPPVVVVLVVVLVVLVVVCSVPVDVVSVVVNVVSVVVVVCVVVVCPDPVVVVVVVVVVVVVPDPPVPPPPVVVVVVVVPPPDDDD

Sequence (201 aa):
MDDNVPCPRAVLIDDFLEMENIQRMPWPANSPDLNHIEHVWDMLGQTNCSPFAPTKLRYRTEESSPRSLEPFEPTTHSSSHSDNDDLEIAIRRLGENISEALIEASKPKFKQPSLKLPSEIKAKIRHRNRIRKFWQCTRDPAVKSEFRTLSREGALGSVANHPLEKAEVIADSLQKQFEPNTEAENDRFTARTQRKIKVPD